Protein AF-A0A929V782-F1 (afdb_monomer_lite)

Sequence (245 aa):
MENIKQQSSSWATSVGTNLLSSVGSLASFLGSLFLVLVLSFLMLLEGPTWVKRLWGLYNDEEKMERHKKLVGRMYNVITGYVSGQLTVSGIDAILSGFVVFVLSLTFPVINSNLAMLTVMATFVLTLIPMFGATIAGALISLLLFFNNMTAGVIYAIYFVIYQQIENNFVSPSIQSKKVELSALTVLVAVTIGLYVGGLLGGLVAIPAAGVVKVLLDNYLEQAKSNRVENEKPLNKLVKKLKNED

Structure (mmCIF, N/CA/C/O backbone):
data_AF-A0A929V782-F1
#
_entry.id   AF-A0A929V782-F1
#
loop_
_atom_site.group_PDB
_atom_site.id
_atom_site.type_symbol
_atom_site.label_atom_id
_atom_site.label_alt_id
_atom_site.label_comp_id
_atom_site.label_asym_id
_atom_site.label_entity_id
_atom_site.label_seq_id
_atom_site.pdbx_PDB_ins_code
_atom_site.Cartn_x
_atom_site.Cartn_y
_atom_site.Cartn_z
_atom_site.occupancy
_atom_site.B_iso_or_equiv
_atom_site.auth_seq_id
_atom_site.auth_comp_id
_atom_site.auth_asym_id
_atom_site.auth_atom_id
_atom_site.pdbx_PDB_model_num
ATOM 1 N N . MET A 1 1 ? -1.744 16.361 -54.793 1.00 56.81 1 MET A N 1
ATOM 2 C CA . MET A 1 1 ? -1.865 17.349 -53.691 1.00 56.81 1 MET A CA 1
ATOM 3 C C . MET A 1 1 ? -3.008 17.029 -52.720 1.00 56.81 1 MET A C 1
ATOM 5 O O . MET A 1 1 ? -2.874 17.386 -51.557 1.00 56.81 1 MET A O 1
ATOM 9 N N . GLU A 1 2 ? -4.082 16.338 -53.132 1.00 59.59 2 GLU A N 1
ATOM 10 C CA . GLU A 1 2 ? -5.174 15.917 -52.225 1.00 59.59 2 GLU A CA 1
ATOM 11 C C . GLU A 1 2 ? -4.720 14.995 -51.088 1.00 59.59 2 GLU A C 1
ATOM 13 O O . GLU A 1 2 ? -5.028 15.287 -49.938 1.00 59.59 2 GLU A O 1
ATOM 18 N N . ASN A 1 3 ? -3.890 13.981 -51.366 1.00 59.47 3 ASN A N 1
ATOM 19 C CA . ASN A 1 3 ? -3.383 13.076 -50.323 1.00 59.47 3 ASN A CA 1
ATOM 20 C C . ASN A 1 3 ? -2.609 13.805 -49.211 1.00 59.47 3 ASN A C 1
ATOM 22 O O . ASN A 1 3 ? -2.764 13.468 -48.047 1.00 59.47 3 ASN A O 1
ATOM 26 N N . ILE A 1 4 ? -1.838 14.850 -49.538 1.00 66.75 4 ILE A N 1
ATOM 27 C CA . ILE A 1 4 ? -1.069 15.622 -48.545 1.00 66.75 4 ILE A CA 1
ATOM 28 C C . ILE A 1 4 ? -2.001 16.473 -47.674 1.00 66.75 4 ILE A C 1
ATOM 30 O O . ILE A 1 4 ? -1.810 16.532 -46.463 1.00 66.75 4 ILE A O 1
ATOM 34 N N . LYS A 1 5 ? -3.039 17.087 -48.261 1.00 68.94 5 LYS A N 1
ATOM 35 C CA . LYS A 1 5 ? -4.048 17.850 -47.505 1.00 68.94 5 LYS A CA 1
ATOM 36 C C . LYS A 1 5 ? -4.906 16.944 -46.619 1.00 68.94 5 LYS A C 1
ATOM 38 O O . LYS A 1 5 ? -5.239 17.316 -45.497 1.00 68.94 5 LYS A O 1
ATOM 43 N N . GLN A 1 6 ? -5.233 15.746 -47.096 1.00 69.31 6 GLN A N 1
ATOM 44 C CA . GLN A 1 6 ? -6.011 14.775 -46.335 1.00 69.31 6 GLN A CA 1
ATOM 45 C C . GLN A 1 6 ? -5.187 14.214 -45.165 1.00 69.31 6 GLN A C 1
ATOM 47 O O . GLN A 1 6 ? -5.663 14.229 -44.032 1.00 69.31 6 GLN A O 1
ATOM 52 N N . GLN A 1 7 ? -3.916 13.872 -45.399 1.00 66.81 7 GLN A N 1
ATOM 53 C CA . GLN A 1 7 ? -2.985 13.380 -44.378 1.00 66.81 7 GLN A CA 1
ATOM 54 C C . GLN A 1 7 ? -2.621 14.462 -43.342 1.00 66.81 7 GLN A C 1
ATOM 56 O O . GLN A 1 7 ? -2.533 14.172 -42.147 1.00 66.81 7 GLN A O 1
ATOM 61 N N . SER A 1 8 ? -2.495 15.729 -43.763 1.00 70.12 8 SER A N 1
ATOM 62 C CA . SER A 1 8 ? -2.296 16.857 -42.843 1.00 70.12 8 SER A CA 1
ATOM 63 C C . SER A 1 8 ? -3.539 17.139 -42.003 1.00 70.12 8 SER A C 1
ATOM 65 O O . SER A 1 8 ? -3.420 17.439 -40.819 1.00 70.12 8 SER A O 1
ATOM 67 N N . SER A 1 9 ? -4.735 17.016 -42.590 1.00 71.94 9 SER A N 1
ATOM 68 C CA . SER A 1 9 ? -5.991 17.206 -41.860 1.00 71.94 9 SER A CA 1
ATOM 69 C C . SER A 1 9 ? -6.220 16.097 -40.829 1.00 71.94 9 SER A C 1
ATOM 71 O O . SER A 1 9 ? -6.504 16.403 -39.677 1.00 71.94 9 SER A O 1
ATOM 73 N N . SER A 1 10 ? -5.956 14.828 -41.170 1.00 69.56 10 SER A N 1
ATOM 74 C CA . SER A 1 10 ? -6.022 13.713 -40.215 1.00 69.56 10 SER A CA 1
ATOM 75 C C . SER A 1 10 ? -4.986 13.823 -39.096 1.00 69.56 10 SER A C 1
ATOM 77 O O . SER A 1 10 ? -5.273 13.455 -37.957 1.00 69.56 10 SER A O 1
ATOM 79 N N . TRP A 1 11 ? -3.795 14.354 -39.391 1.00 76.06 11 TRP A N 1
ATOM 80 C CA . TRP A 1 11 ? -2.762 14.590 -38.382 1.00 76.06 11 TRP A CA 1
ATOM 81 C C . TRP A 1 11 ? -3.154 15.732 -37.440 1.00 76.06 11 TRP A C 1
ATOM 83 O O . TRP A 1 11 ? -3.088 15.565 -36.226 1.00 76.06 11 TRP A O 1
ATOM 93 N N . ALA A 1 12 ? -3.654 16.847 -37.978 1.00 78.62 12 ALA A N 1
ATOM 94 C CA . ALA A 1 12 ? -4.136 17.974 -37.183 1.00 78.62 12 ALA A CA 1
ATOM 95 C C . ALA A 1 12 ? -5.323 17.582 -36.289 1.00 78.62 12 ALA A C 1
ATOM 97 O O . ALA A 1 12 ? -5.347 17.942 -35.113 1.00 78.62 12 ALA A O 1
ATOM 98 N N . THR A 1 13 ? -6.270 16.792 -36.805 1.00 77.00 13 THR A N 1
ATOM 99 C CA . THR A 1 13 ? -7.382 16.265 -36.004 1.00 77.00 13 THR A CA 1
ATOM 100 C C . THR A 1 13 ? -6.889 15.298 -34.929 1.00 77.00 13 THR A C 1
ATOM 102 O O . THR A 1 13 ? -7.295 15.455 -33.786 1.00 77.00 13 THR A O 1
ATOM 105 N N . SER A 1 14 ? -5.972 14.371 -35.239 1.00 74.81 14 SER A N 1
ATOM 106 C CA . SER A 1 14 ? -5.437 13.412 -34.253 1.00 74.81 14 SER A CA 1
ATOM 107 C C . SER A 1 14 ? -4.619 14.093 -33.151 1.00 74.81 14 SER A C 1
ATOM 109 O O . SER A 1 14 ? -4.737 13.745 -31.979 1.00 74.81 14 SER A O 1
ATOM 111 N N . VAL A 1 15 ? -3.804 15.092 -33.503 1.00 74.94 15 VAL A N 1
ATOM 112 C CA . VAL A 1 15 ? -3.065 15.913 -32.534 1.00 74.94 15 VAL A CA 1
ATOM 113 C C . VAL A 1 15 ? -4.038 16.745 -31.701 1.00 74.94 15 VAL A C 1
ATOM 115 O O . VAL A 1 15 ? -3.905 16.781 -30.482 1.00 74.94 15 VAL A O 1
ATOM 118 N N . GLY A 1 16 ? -5.055 17.347 -32.322 1.00 76.12 16 GLY A N 1
ATOM 119 C CA . GLY A 1 16 ? -6.100 18.098 -31.626 1.00 76.12 16 GLY A CA 1
ATOM 120 C C . GLY A 1 16 ? -6.879 17.244 -30.625 1.00 76.12 16 GLY A C 1
ATOM 121 O O . GLY A 1 16 ? -7.037 17.649 -29.476 1.00 76.12 16 GLY A O 1
ATOM 122 N N . THR A 1 17 ? -7.307 16.040 -31.014 1.00 75.31 17 THR A N 1
ATOM 123 C CA . THR A 1 17 ? -8.026 15.120 -30.121 1.00 75.31 17 THR A CA 1
ATOM 124 C C . THR A 1 17 ? -7.132 14.570 -29.019 1.00 75.31 17 THR A C 1
ATOM 126 O O . THR A 1 17 ? -7.564 14.552 -27.871 1.00 75.31 17 THR A O 1
ATOM 129 N N . ASN A 1 18 ? -5.885 14.190 -29.326 1.00 76.44 18 ASN A N 1
ATOM 130 C CA . ASN A 1 18 ? -4.938 13.676 -28.330 1.00 76.44 18 ASN A CA 1
ATOM 131 C C . ASN A 1 18 ? -4.505 14.758 -27.330 1.00 76.44 18 ASN A C 1
ATOM 133 O O . ASN A 1 18 ? -4.313 14.469 -26.149 1.00 76.44 18 ASN A O 1
ATOM 137 N N . LEU A 1 19 ? -4.365 16.012 -27.772 1.00 78.69 19 LEU A N 1
ATOM 138 C CA . LEU A 1 19 ? -4.089 17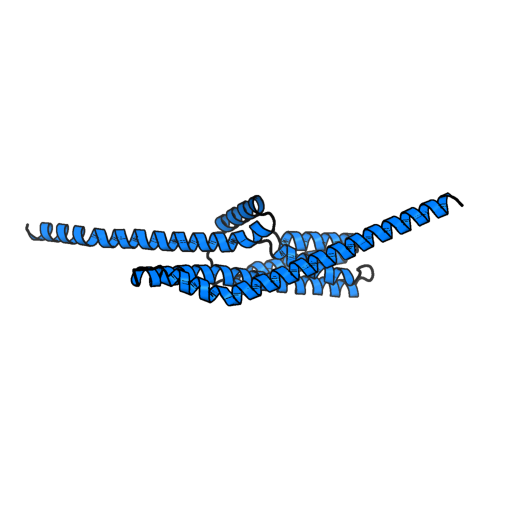.141 -26.884 1.00 78.69 19 LEU A CA 1
ATOM 139 C C . LEU A 1 19 ? -5.302 17.477 -26.019 1.00 78.69 19 LEU A C 1
ATOM 141 O O . LEU A 1 19 ? -5.137 17.619 -24.811 1.00 78.69 19 LEU A O 1
ATOM 145 N N . LEU A 1 20 ? -6.517 17.543 -26.580 1.00 80.75 20 LEU A N 1
ATOM 146 C CA . LEU A 1 20 ? -7.724 17.767 -25.775 1.00 80.75 20 LEU A CA 1
ATOM 147 C C . LEU A 1 20 ? -7.940 16.652 -24.750 1.00 80.75 20 LEU A C 1
ATOM 149 O O . LEU A 1 20 ? -8.266 16.944 -23.603 1.00 80.75 20 LEU A O 1
ATOM 153 N N . SER A 1 21 ? -7.736 15.388 -25.129 1.00 79.00 21 SER A N 1
ATOM 154 C CA . SER A 1 21 ? -7.875 14.264 -24.202 1.00 79.00 21 SER A CA 1
ATOM 155 C C . SER A 1 21 ? -6.797 14.276 -23.120 1.00 79.00 21 SER A C 1
ATOM 157 O O . SER A 1 21 ? -7.093 13.951 -21.975 1.00 79.00 21 SER A O 1
ATOM 159 N N . SER A 1 22 ? -5.568 14.689 -23.451 1.00 77.06 22 SER A N 1
ATOM 160 C CA . SER A 1 22 ? -4.469 14.824 -22.482 1.00 77.06 22 SER A CA 1
ATOM 161 C C . SER A 1 22 ? -4.679 15.998 -21.524 1.00 77.06 22 SER A C 1
ATOM 163 O O . SER A 1 22 ? -4.434 15.882 -20.328 1.00 77.06 22 SER A O 1
ATOM 165 N N . VAL A 1 23 ? -5.171 17.136 -22.017 1.00 82.12 23 VAL A N 1
ATOM 166 C CA . VAL A 1 23 ? -5.521 18.286 -21.169 1.00 82.12 23 VAL A CA 1
ATOM 167 C C . VAL A 1 23 ? -6.734 17.956 -20.300 1.00 82.12 23 VAL A C 1
ATOM 169 O O . VAL A 1 23 ? -6.736 18.267 -19.111 1.00 82.12 23 VAL A O 1
ATOM 172 N N . GLY A 1 24 ? -7.738 17.279 -20.861 1.00 85.00 24 GLY A N 1
ATOM 173 C CA . GLY A 1 24 ? -8.905 16.800 -20.127 1.00 85.00 24 GLY A CA 1
ATOM 174 C C . GLY A 1 24 ? -8.527 15.828 -19.010 1.00 85.00 24 GLY A C 1
ATOM 175 O O . GLY A 1 24 ? -8.980 16.002 -17.883 1.00 85.00 24 GLY A O 1
ATOM 176 N N . SER A 1 25 ? -7.643 14.862 -19.276 1.00 83.94 25 SER A N 1
ATOM 177 C CA . SER A 1 25 ? -7.185 13.911 -18.257 1.00 83.94 25 SER A CA 1
ATOM 178 C C . SER A 1 25 ? -6.356 14.581 -17.160 1.00 83.94 25 SER A C 1
ATOM 180 O O . SER A 1 25 ? -6.560 14.278 -15.985 1.00 83.94 25 SER A O 1
ATOM 182 N N . LEU A 1 26 ? -5.491 15.541 -17.507 1.00 83.25 26 LEU A N 1
ATOM 183 C CA . LEU A 1 26 ? -4.759 16.353 -16.531 1.00 83.25 26 LEU A CA 1
ATOM 184 C C . LEU A 1 26 ? -5.708 17.188 -15.666 1.00 83.25 26 LEU A C 1
ATOM 186 O O . LEU A 1 26 ? -5.565 17.203 -14.445 1.00 83.25 26 LEU A O 1
ATOM 190 N N . ALA A 1 27 ? -6.705 17.840 -16.266 1.00 88.75 27 ALA A N 1
ATOM 191 C CA . ALA A 1 27 ? -7.706 18.608 -15.530 1.00 88.75 27 ALA A CA 1
ATOM 192 C C . ALA A 1 27 ? -8.535 17.712 -14.596 1.00 88.75 27 ALA A C 1
ATOM 194 O O . ALA A 1 27 ? -8.741 18.063 -13.435 1.00 88.75 27 ALA A O 1
ATOM 195 N N . SER A 1 28 ? -8.958 16.530 -15.056 1.00 89.25 28 SER A N 1
ATOM 196 C CA . SER A 1 28 ? -9.657 15.547 -14.220 1.00 89.25 28 SER A CA 1
ATOM 197 C C . SER A 1 28 ? -8.783 15.022 -13.084 1.00 89.25 28 SER A C 1
ATOM 199 O O . SER A 1 28 ? -9.271 14.886 -11.962 1.00 89.25 28 SER A O 1
ATOM 201 N N . PHE A 1 29 ? -7.500 14.757 -13.338 1.00 86.56 29 PHE A N 1
ATOM 202 C CA . PHE A 1 29 ? -6.547 14.343 -12.310 1.00 86.56 29 PHE A CA 1
ATOM 203 C C . PHE A 1 29 ? -6.366 15.432 -11.252 1.00 86.56 29 PHE A C 1
ATOM 205 O O . PHE A 1 29 ? -6.505 15.151 -10.065 1.00 86.56 29 PHE A O 1
ATOM 212 N N . LEU A 1 30 ? -6.131 16.681 -11.666 1.00 91.94 30 LEU A N 1
ATOM 213 C CA . LEU A 1 30 ? -5.988 17.816 -10.753 1.00 91.94 30 LEU A CA 1
ATOM 214 C C . LEU A 1 30 ? -7.274 18.086 -9.968 1.00 91.94 30 LEU A C 1
ATOM 216 O O . LEU A 1 30 ? -7.210 18.325 -8.767 1.00 91.94 30 LEU A O 1
ATOM 220 N N . GLY A 1 31 ? -8.438 17.995 -10.615 1.00 94.12 31 GLY A N 1
ATOM 221 C CA . GLY A 1 31 ? -9.735 18.125 -9.951 1.00 94.12 31 GLY A CA 1
ATOM 222 C C . GLY A 1 31 ? -9.971 17.018 -8.923 1.00 94.12 31 GLY A C 1
ATOM 223 O O . GLY A 1 31 ? -10.393 17.298 -7.803 1.00 94.12 31 GLY A O 1
ATOM 224 N N . SER A 1 32 ? -9.630 15.774 -9.265 1.00 92.31 32 SER A N 1
ATOM 225 C CA . SER A 1 32 ? -9.730 14.631 -8.349 1.00 92.31 32 SER A CA 1
ATOM 226 C C . SER A 1 32 ? -8.754 14.763 -7.183 1.00 92.31 32 SER A C 1
ATOM 228 O O . SER A 1 32 ? -9.136 14.541 -6.039 1.00 92.31 32 SER A O 1
ATOM 230 N N . LEU A 1 33 ? -7.512 15.175 -7.448 1.00 92.75 33 LEU A N 1
ATOM 231 C CA . LEU A 1 33 ? -6.497 15.414 -6.425 1.00 92.75 33 LEU A CA 1
ATOM 232 C C . LEU A 1 33 ? -6.931 16.533 -5.476 1.00 92.75 33 LEU A C 1
ATOM 234 O O . LEU A 1 33 ? -6.857 16.367 -4.262 1.00 92.75 33 LEU A O 1
ATOM 238 N N . PHE A 1 34 ? -7.431 17.643 -6.020 1.00 95.31 34 PHE A N 1
ATOM 239 C CA . PHE A 1 34 ? -7.978 18.739 -5.229 1.00 95.31 34 PHE A CA 1
ATOM 240 C C . PHE A 1 34 ? -9.135 18.261 -4.351 1.00 95.31 34 PHE A C 1
ATOM 242 O O . PHE A 1 34 ? -9.133 18.514 -3.150 1.00 95.31 34 PHE A O 1
ATOM 249 N N . LEU A 1 3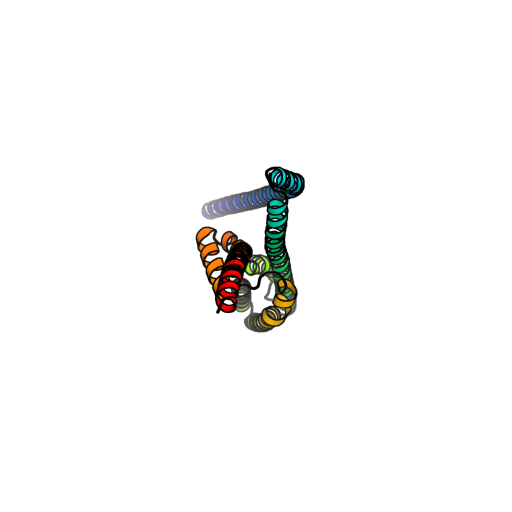5 ? -10.081 17.507 -4.913 1.00 96.00 35 LEU A N 1
ATOM 250 C CA . LEU A 1 35 ? -11.206 16.952 -4.165 1.00 96.00 35 LEU A CA 1
ATOM 251 C C . LEU A 1 35 ? -10.739 16.008 -3.051 1.00 96.00 35 LEU A C 1
ATOM 253 O O . LEU A 1 35 ? -11.198 16.139 -1.921 1.00 96.00 35 LEU A O 1
ATOM 257 N N . VAL A 1 36 ? -9.797 15.103 -3.329 1.00 94.50 36 VAL A N 1
ATOM 258 C CA . VAL A 1 36 ? -9.215 14.204 -2.317 1.00 94.50 36 VAL A CA 1
ATOM 259 C C . VAL A 1 36 ? -8.537 15.001 -1.206 1.00 94.50 36 VAL A C 1
ATOM 261 O O . VAL A 1 36 ? -8.726 14.675 -0.035 1.00 94.50 36 VAL A O 1
ATOM 264 N N . LEU A 1 37 ? -7.794 16.060 -1.537 1.00 95.69 37 LEU A N 1
ATOM 265 C CA . LEU A 1 37 ? -7.155 16.932 -0.549 1.00 95.69 37 LEU A CA 1
ATOM 266 C C . LEU A 1 37 ? -8.181 17.678 0.306 1.00 95.69 37 LEU A C 1
ATOM 268 O O . LEU A 1 37 ? -8.054 17.672 1.529 1.00 95.69 37 LEU A O 1
ATOM 272 N N . VAL A 1 38 ? -9.213 18.268 -0.305 1.00 97.00 38 VAL A N 1
ATOM 273 C CA . VAL A 1 38 ? -10.287 18.956 0.427 1.00 97.00 38 VAL A CA 1
ATOM 274 C C . VAL A 1 38 ? -11.022 17.979 1.338 1.00 97.00 38 VAL A C 1
ATOM 276 O O . VAL A 1 38 ? -11.182 18.264 2.522 1.00 97.00 38 VAL A O 1
ATOM 279 N N . LEU A 1 39 ? -11.419 16.807 0.835 1.00 96.50 39 LEU A N 1
ATOM 280 C CA . LEU A 1 39 ? -12.090 15.794 1.650 1.00 96.50 39 LEU A CA 1
ATOM 281 C C . LEU A 1 39 ? -11.198 15.300 2.789 1.00 96.50 39 LEU A C 1
ATOM 283 O O . LEU A 1 39 ? -11.667 15.198 3.917 1.00 96.50 39 LEU A O 1
ATOM 287 N N . SER A 1 40 ? -9.916 15.046 2.527 1.00 94.62 40 SER A N 1
ATOM 288 C CA . SER A 1 40 ? -8.965 14.622 3.562 1.00 94.62 40 SER A CA 1
ATOM 289 C C . SER A 1 40 ? -8.793 15.696 4.635 1.00 94.62 40 SER A C 1
ATOM 291 O O . SER A 1 40 ? -8.790 15.389 5.826 1.00 94.62 40 SER A O 1
ATOM 293 N N . PHE A 1 41 ? -8.704 16.965 4.229 1.00 96.25 41 PHE A N 1
ATOM 294 C CA . PHE A 1 41 ? -8.627 18.099 5.144 1.00 96.25 41 PHE A CA 1
ATOM 295 C C . PHE A 1 41 ? -9.895 18.232 5.997 1.00 96.25 41 PHE A C 1
ATOM 297 O O . PHE A 1 41 ? -9.797 18.344 7.218 1.00 96.25 41 PHE A O 1
ATOM 304 N N . LEU A 1 42 ? -11.082 18.153 5.387 1.00 96.12 42 LEU A N 1
ATOM 305 C CA . LEU A 1 42 ? -12.357 18.194 6.108 1.00 96.12 42 LEU A CA 1
ATOM 306 C C . LEU A 1 42 ? -12.513 17.002 7.057 1.00 96.12 42 LEU A C 1
ATOM 308 O O . LEU A 1 42 ? -12.930 17.184 8.196 1.00 96.12 42 LEU A O 1
ATOM 312 N N . MET A 1 43 ? -12.117 15.796 6.643 1.00 94.75 43 MET A N 1
ATOM 313 C CA . MET A 1 43 ? -12.120 14.613 7.509 1.00 94.75 43 MET A CA 1
ATOM 314 C C . MET A 1 43 ? -11.175 14.772 8.704 1.00 94.75 43 MET A C 1
ATOM 316 O O . MET A 1 43 ? -11.525 14.362 9.809 1.00 94.75 43 MET A O 1
ATOM 320 N N . LEU A 1 44 ? -10.002 15.385 8.518 1.00 94.25 44 LEU A N 1
ATOM 321 C CA . LEU A 1 44 ? -9.074 15.680 9.614 1.00 94.25 44 LEU A CA 1
ATOM 322 C C . LEU A 1 44 ? -9.619 16.751 10.567 1.00 94.25 44 LEU A C 1
ATOM 324 O O . LEU A 1 44 ? -9.452 16.628 11.780 1.00 94.25 44 LEU A O 1
ATOM 328 N N . LEU A 1 45 ? -10.283 17.779 10.033 1.00 96.00 45 LEU A N 1
ATOM 329 C CA . LEU A 1 45 ? -10.853 18.874 10.816 1.00 96.00 45 LEU A CA 1
ATOM 330 C C . LEU A 1 45 ? -12.102 18.435 11.597 1.00 96.00 45 LEU A C 1
ATOM 332 O O . LEU A 1 45 ? -12.222 18.692 12.796 1.00 96.00 45 LEU A O 1
ATOM 336 N N . GLU A 1 46 ? -13.039 17.761 10.932 1.00 95.50 46 GLU A N 1
ATOM 337 C CA . GLU A 1 46 ? -14.329 17.373 11.508 1.00 95.50 46 GLU A CA 1
ATOM 338 C C . GLU A 1 46 ? -14.290 16.019 12.224 1.00 95.50 46 GLU A C 1
ATOM 340 O O . GLU A 1 46 ? -15.079 15.789 13.146 1.00 95.50 46 GLU A O 1
ATOM 345 N N . GLY A 1 47 ? -13.373 15.124 11.849 1.00 91.88 47 GLY A N 1
ATOM 346 C CA . GLY A 1 47 ? -13.276 13.759 12.374 1.00 91.88 47 GLY A CA 1
ATOM 347 C C . GLY A 1 47 ? -13.276 13.677 13.904 1.00 91.88 47 GLY A C 1
ATOM 348 O O . GLY A 1 47 ? -14.117 12.968 14.464 1.00 91.88 47 GLY A O 1
ATOM 349 N N . PRO A 1 48 ? -12.424 14.434 14.625 1.00 92.06 48 PRO A N 1
ATOM 350 C CA . PRO A 1 48 ? -12.417 14.430 16.088 1.00 92.06 48 PRO A CA 1
ATOM 351 C C . PRO A 1 48 ? -13.756 14.856 16.704 1.00 92.06 48 PRO A C 1
ATOM 353 O O . PRO A 1 48 ? -14.160 14.330 17.743 1.00 92.06 48 PRO A O 1
ATOM 356 N N . THR A 1 49 ? -14.463 15.792 16.067 1.00 92.94 49 THR A N 1
ATOM 357 C CA . THR A 1 49 ? -15.775 16.276 16.520 1.00 92.94 49 THR A CA 1
ATOM 358 C C . THR A 1 49 ? -16.840 15.196 16.366 1.00 92.94 49 THR A C 1
ATOM 360 O O . THR A 1 49 ? -17.603 14.950 17.301 1.00 92.94 49 THR A O 1
ATOM 363 N N . TRP A 1 50 ? -16.861 14.502 15.226 1.00 92.31 50 TRP A N 1
ATOM 364 C CA . TRP A 1 50 ? -17.758 13.368 14.991 1.00 92.31 50 TRP A CA 1
ATOM 365 C C . TRP A 1 50 ? -17.506 12.225 15.972 1.00 92.31 50 TRP A C 1
ATOM 367 O O . TRP A 1 50 ? -18.448 11.721 16.578 1.00 92.31 50 TRP A O 1
ATOM 377 N N . VAL A 1 51 ? -16.241 11.874 16.208 1.00 91.50 51 VAL A N 1
ATOM 378 C CA . VAL A 1 51 ? -15.870 10.828 17.171 1.00 91.50 51 VAL A CA 1
ATOM 379 C C . VAL A 1 51 ? -16.335 11.190 18.585 1.00 91.50 51 VAL A C 1
ATOM 381 O O . VAL A 1 51 ? -16.937 10.357 19.258 1.00 91.50 51 VAL A O 1
ATOM 384 N N . LYS A 1 52 ? -16.140 12.439 19.034 1.00 90.81 52 LYS A N 1
ATOM 385 C CA . LYS A 1 52 ? -16.652 12.905 20.339 1.00 90.81 52 LYS A CA 1
ATOM 386 C C . LYS A 1 52 ? -18.175 12.804 20.438 1.00 90.81 52 LYS A C 1
ATOM 388 O O . LYS A 1 52 ? -18.676 12.338 21.457 1.00 90.81 52 LYS A O 1
ATOM 393 N N . ARG A 1 53 ? -18.906 13.202 19.389 1.00 92.19 53 ARG A N 1
ATOM 394 C CA . ARG A 1 53 ? -20.375 13.087 19.343 1.00 92.19 53 ARG A CA 1
ATOM 395 C C . ARG A 1 53 ? -20.839 11.636 19.427 1.00 92.19 53 ARG A C 1
ATOM 397 O O . ARG A 1 53 ? -21.760 11.357 20.182 1.00 92.19 53 ARG A O 1
ATOM 404 N N . LEU A 1 54 ? -20.184 10.721 18.709 1.00 91.62 54 LEU A N 1
ATOM 405 C CA . LEU A 1 54 ? -20.498 9.289 18.760 1.00 91.62 54 LEU A CA 1
ATOM 406 C C . LEU A 1 54 ? -20.301 8.711 20.165 1.00 91.62 54 LEU A C 1
ATOM 408 O O . LEU A 1 54 ? -21.139 7.943 20.631 1.00 91.62 54 LEU A O 1
ATOM 412 N N . TRP A 1 55 ? -19.236 9.107 20.867 1.00 92.12 55 TRP A N 1
ATOM 413 C CA . TRP A 1 55 ? -19.031 8.683 22.255 1.00 92.12 55 TRP A CA 1
ATOM 414 C C . TRP A 1 55 ? -20.057 9.281 23.220 1.00 92.12 55 TRP A C 1
ATOM 416 O O . TRP A 1 55 ? -20.444 8.606 24.166 1.00 92.12 55 TRP A O 1
ATOM 426 N N . GLY A 1 56 ? -20.562 10.487 22.948 1.00 89.44 56 GLY A N 1
ATOM 427 C CA . GLY A 1 56 ? -21.633 11.115 23.729 1.00 89.44 56 GLY A CA 1
ATOM 428 C C . GLY A 1 56 ? -22.994 10.409 23.654 1.00 89.44 56 GLY A C 1
ATOM 429 O O . GLY A 1 56 ? -23.888 10.764 24.413 1.00 89.44 56 GLY A O 1
ATOM 430 N N . LEU A 1 57 ? -23.165 9.416 22.771 1.00 91.25 57 LEU A N 1
ATOM 431 C CA . LEU A 1 57 ? -24.378 8.589 22.692 1.00 91.25 57 LEU A CA 1
ATOM 432 C C . LEU A 1 57 ? -24.397 7.442 23.717 1.00 91.25 57 LEU A C 1
ATOM 434 O O . LEU A 1 57 ? -25.411 6.759 23.856 1.00 91.25 57 LEU A O 1
ATOM 438 N N . TYR A 1 58 ? -23.279 7.183 24.401 1.00 91.00 58 TYR A N 1
ATOM 439 C CA . TYR A 1 58 ? -23.207 6.137 25.415 1.00 91.00 58 TYR A CA 1
ATOM 440 C C . TYR A 1 58 ? -23.788 6.621 26.743 1.00 91.00 58 TYR A C 1
ATOM 442 O O . TYR A 1 58 ? -23.327 7.605 27.308 1.00 91.00 58 TYR A O 1
ATOM 450 N N . ASN A 1 59 ? -24.736 5.854 27.283 1.00 88.94 59 ASN A N 1
ATOM 451 C CA . ASN A 1 59 ? -25.263 6.061 28.638 1.00 88.94 59 ASN A CA 1
ATOM 452 C C . ASN A 1 59 ? -24.434 5.338 29.718 1.00 88.94 59 ASN A C 1
ATOM 454 O O . ASN A 1 59 ? -24.608 5.593 30.903 1.00 88.94 59 ASN A O 1
ATOM 458 N N . ASP A 1 60 ? -23.578 4.399 29.311 1.00 92.06 60 ASP A N 1
ATOM 459 C CA . ASP A 1 60 ? -22.830 3.490 30.181 1.00 92.06 60 ASP A CA 1
ATOM 460 C C . ASP A 1 60 ? -21.325 3.701 29.958 1.00 92.06 60 ASP A C 1
ATOM 462 O O . ASP A 1 60 ? -20.795 3.411 28.876 1.00 92.06 60 ASP A O 1
ATOM 466 N N . GLU A 1 61 ? -20.655 4.251 30.973 1.00 89.56 61 GLU A N 1
ATOM 467 C CA . GLU A 1 61 ? -19.259 4.689 30.900 1.00 89.56 61 GLU A CA 1
ATOM 468 C C . GLU A 1 61 ? -18.282 3.511 30.757 1.00 89.56 61 GLU A C 1
ATOM 470 O O . GLU A 1 61 ? -17.330 3.584 29.973 1.00 89.56 61 GLU A O 1
ATOM 475 N N . GLU A 1 62 ? -18.560 2.374 31.403 1.00 89.12 62 GLU A N 1
ATOM 476 C CA . GLU A 1 62 ? -17.729 1.171 31.283 1.00 89.12 62 GLU A CA 1
ATOM 477 C C . GLU A 1 62 ? -17.783 0.597 29.863 1.00 89.12 62 GLU A C 1
ATOM 479 O O . GLU A 1 62 ? -16.750 0.251 29.271 1.00 89.12 62 GLU A O 1
ATOM 484 N N . LYS A 1 63 ? -18.983 0.540 29.266 1.00 87.88 63 LYS A N 1
ATOM 485 C CA . LYS A 1 63 ? -19.138 0.117 27.864 1.00 87.88 63 LYS A CA 1
ATOM 486 C C . LYS A 1 63 ? -18.465 1.090 26.908 1.00 87.88 63 LYS A C 1
ATOM 488 O O . LYS A 1 63 ? -17.862 0.639 25.932 1.00 87.88 63 LYS A O 1
ATOM 493 N N . MET A 1 64 ? -18.553 2.394 27.157 1.00 92.75 64 MET A N 1
ATOM 494 C CA . MET A 1 64 ? -17.899 3.402 26.321 1.00 92.75 64 MET A CA 1
ATOM 495 C C . MET A 1 64 ? -16.380 3.195 26.303 1.00 92.75 64 MET A C 1
ATOM 497 O O . MET A 1 64 ? -15.792 3.071 25.228 1.00 92.75 64 MET A O 1
ATOM 501 N N . GLU A 1 65 ? -15.739 3.108 27.471 1.00 91.06 65 GLU A N 1
ATOM 502 C CA . GLU A 1 65 ? -14.284 2.932 27.577 1.00 91.06 65 GLU A CA 1
ATOM 503 C C . GLU A 1 65 ? -13.809 1.627 26.932 1.00 91.06 65 GLU A C 1
ATOM 505 O O . GLU A 1 65 ? -12.778 1.577 26.249 1.00 91.06 65 GLU A O 1
ATOM 510 N N . ARG A 1 66 ? -14.603 0.562 27.054 1.00 89.19 66 ARG A N 1
ATOM 511 C CA . ARG A 1 66 ? -14.336 -0.701 26.367 1.00 89.19 66 ARG A CA 1
ATOM 512 C C . ARG A 1 66 ? -14.350 -0.553 24.844 1.00 89.19 66 ARG A C 1
ATOM 514 O O . ARG A 1 66 ? -13.430 -1.031 24.174 1.00 89.19 66 ARG A O 1
ATOM 521 N N . HIS A 1 67 ? -15.370 0.096 24.285 1.00 92.81 67 HIS A N 1
ATOM 522 C CA . HIS A 1 67 ? -15.457 0.311 22.841 1.00 92.81 67 HIS A CA 1
ATOM 523 C C . HIS A 1 67 ? -14.390 1.286 22.341 1.00 92.81 67 HIS A C 1
ATOM 525 O O . HIS A 1 67 ? -13.831 1.048 21.273 1.00 92.81 67 HIS A O 1
ATOM 531 N N . LYS A 1 68 ? -14.018 2.312 23.117 1.00 93.38 68 LYS A N 1
ATOM 532 C CA . LYS A 1 68 ? -12.875 3.184 22.793 1.00 93.38 68 LYS A CA 1
ATOM 533 C C . LYS A 1 68 ? -11.585 2.386 22.641 1.00 93.38 68 LYS A C 1
ATOM 535 O O . LYS A 1 68 ? -10.882 2.558 21.648 1.00 93.38 68 LYS A O 1
ATOM 540 N N . LYS A 1 69 ? -11.292 1.466 23.568 1.00 91.69 69 LYS A N 1
ATOM 541 C CA . LYS A 1 69 ? -10.124 0.569 23.462 1.00 91.69 69 LYS A CA 1
ATOM 542 C C . LYS A 1 69 ? -10.191 -0.309 22.211 1.00 91.69 69 LYS A C 1
ATOM 544 O O . LYS A 1 69 ? -9.180 -0.503 21.541 1.00 91.69 69 LYS A O 1
ATOM 549 N N . LEU A 1 70 ? -11.371 -0.833 21.876 1.00 92.75 70 LEU A N 1
ATOM 550 C CA . LEU A 1 70 ? -11.577 -1.642 20.673 1.00 92.75 70 LEU A CA 1
ATOM 551 C C . LEU A 1 70 ? -11.347 -0.838 19.384 1.00 92.75 70 LEU A C 1
ATOM 553 O O . LEU A 1 70 ? -10.566 -1.264 18.536 1.00 92.75 70 LEU A O 1
ATOM 557 N N . VAL A 1 71 ? -11.957 0.343 19.273 1.00 93.44 71 VAL A N 1
ATOM 558 C CA . VAL A 1 71 ? -11.774 1.259 18.137 1.00 93.44 71 VAL A CA 1
ATOM 559 C C . VAL A 1 71 ? -10.320 1.715 18.036 1.00 93.44 71 VAL A C 1
ATOM 561 O O . VAL A 1 71 ? -9.775 1.758 16.939 1.00 93.44 71 VAL A O 1
ATOM 564 N N . GLY A 1 72 ? -9.645 1.970 19.160 1.00 92.81 72 GLY A N 1
ATOM 565 C CA . GLY A 1 72 ? -8.213 2.275 19.185 1.00 92.81 72 GLY A CA 1
ATOM 566 C C . GLY A 1 72 ? -7.353 1.142 18.613 1.00 92.81 72 GLY A C 1
ATOM 567 O O . GLY A 1 72 ? -6.447 1.398 17.820 1.00 92.81 72 GLY A O 1
ATOM 568 N N . ARG A 1 73 ? -7.665 -0.123 18.939 1.00 91.81 73 ARG A N 1
ATOM 569 C CA . ARG A 1 73 ? -6.996 -1.293 18.336 1.00 91.81 73 ARG A CA 1
ATOM 570 C C . ARG A 1 73 ? -7.213 -1.345 16.820 1.00 91.81 73 ARG A C 1
ATOM 572 O O . ARG A 1 73 ? -6.244 -1.489 16.082 1.00 91.81 73 ARG A O 1
ATOM 579 N N . MET A 1 74 ? -8.447 -1.157 16.353 1.00 92.56 74 MET A N 1
ATOM 580 C CA . MET A 1 74 ? -8.776 -1.115 14.918 1.00 92.56 74 MET A CA 1
ATOM 581 C C . MET A 1 74 ? -8.070 0.031 14.186 1.00 92.56 74 MET A C 1
ATOM 583 O O . MET A 1 74 ? -7.514 -0.160 13.109 1.00 92.56 74 MET A O 1
ATOM 587 N N . TYR A 1 75 ? -8.053 1.222 14.782 1.00 91.94 75 TYR A N 1
ATOM 588 C CA . TYR A 1 75 ? -7.375 2.389 14.229 1.00 91.94 75 TYR A CA 1
ATOM 589 C C . TYR A 1 75 ? -5.872 2.137 14.075 1.00 91.94 75 TYR A C 1
ATOM 591 O O . TYR A 1 75 ? -5.290 2.445 13.035 1.00 91.94 75 TYR A O 1
ATOM 599 N N . ASN A 1 76 ? -5.244 1.516 15.076 1.00 90.19 76 ASN A N 1
ATOM 600 C CA . ASN A 1 76 ? -3.830 1.153 15.019 1.00 90.19 76 ASN A CA 1
ATOM 601 C C . ASN A 1 76 ? -3.536 0.129 13.916 1.00 90.19 76 ASN A C 1
ATOM 603 O O . ASN A 1 76 ? -2.508 0.255 13.253 1.00 90.19 76 ASN A O 1
ATOM 607 N N . VAL A 1 77 ? -4.431 -0.839 13.694 1.00 90.31 77 VAL A N 1
ATOM 608 C CA . VAL A 1 77 ? -4.352 -1.798 12.579 1.00 90.31 77 VAL A CA 1
ATOM 609 C C . VAL A 1 77 ? -4.358 -1.069 11.235 1.00 90.31 77 VAL A C 1
ATOM 611 O O . VAL A 1 77 ? -3.430 -1.243 10.446 1.00 90.31 77 VAL A O 1
ATOM 614 N N . ILE A 1 78 ? -5.362 -0.219 10.996 1.00 91.12 78 ILE A N 1
ATOM 615 C CA . ILE A 1 78 ? -5.524 0.495 9.721 1.00 91.12 78 ILE A CA 1
ATOM 616 C C . ILE A 1 78 ? -4.333 1.421 9.477 1.00 91.12 78 ILE A C 1
ATOM 618 O O . ILE A 1 78 ? -3.677 1.322 8.444 1.00 91.12 78 ILE A O 1
ATOM 622 N N . THR A 1 79 ? -4.027 2.301 10.433 1.00 89.88 79 THR A N 1
ATOM 623 C CA . THR A 1 79 ? -2.940 3.280 10.283 1.00 89.88 79 THR A CA 1
ATOM 624 C C . THR A 1 79 ? -1.592 2.606 10.118 1.00 89.88 79 THR A C 1
ATOM 626 O O . THR A 1 79 ? -0.826 3.001 9.250 1.00 89.88 79 THR A O 1
ATOM 629 N N . GLY A 1 80 ? -1.322 1.564 10.907 1.00 87.88 80 GLY A N 1
ATOM 630 C CA . GLY A 1 80 ? -0.092 0.792 10.825 1.00 87.88 80 GLY A CA 1
ATOM 631 C C . GLY A 1 80 ? 0.118 0.126 9.480 1.00 87.88 80 GLY A C 1
ATOM 632 O O . GLY A 1 80 ? 1.206 0.224 8.919 1.00 87.88 80 GLY A O 1
ATOM 633 N N . TYR A 1 81 ? -0.923 -0.528 8.970 1.00 88.38 81 TYR A N 1
ATOM 634 C CA . TYR A 1 81 ? -0.866 -1.177 7.672 1.00 88.38 81 TYR A CA 1
ATOM 635 C C . TYR A 1 81 ? -0.706 -0.154 6.544 1.00 88.38 81 TYR A C 1
ATOM 637 O O . TYR A 1 81 ? 0.206 -0.286 5.739 1.00 88.38 81 TYR A O 1
ATOM 645 N N . VAL A 1 82 ? -1.529 0.900 6.512 1.00 89.38 82 VAL A N 1
ATOM 646 C CA . VAL A 1 82 ? -1.480 1.909 5.440 1.00 89.38 82 VAL A CA 1
ATOM 647 C C . VAL A 1 82 ? -0.133 2.631 5.424 1.00 89.38 82 VAL A C 1
ATOM 649 O O . VAL A 1 82 ? 0.487 2.728 4.368 1.00 89.38 82 VAL A O 1
ATOM 652 N N . SER A 1 83 ? 0.366 3.091 6.578 1.00 89.88 83 SER A N 1
ATOM 653 C CA . SER A 1 83 ? 1.686 3.733 6.644 1.00 89.88 83 SER A CA 1
ATOM 654 C C . SER A 1 83 ? 2.807 2.766 6.273 1.00 89.88 83 SER A C 1
ATOM 656 O O . SER A 1 83 ? 3.759 3.154 5.599 1.00 89.88 83 SER A O 1
ATOM 658 N N . GLY A 1 84 ? 2.696 1.507 6.707 1.00 89.94 84 GLY A N 1
ATOM 659 C CA . GLY A 1 84 ? 3.680 0.475 6.411 1.00 89.94 84 GLY A CA 1
ATOM 660 C C . GLY A 1 84 ? 3.741 0.169 4.920 1.00 89.94 84 GLY A C 1
ATOM 661 O O . GLY A 1 84 ? 4.816 0.239 4.336 1.00 89.94 84 GLY A O 1
ATOM 662 N N . GLN A 1 85 ? 2.588 -0.065 4.293 1.00 90.44 85 GLN A N 1
ATOM 663 C CA . GLN A 1 85 ? 2.490 -0.358 2.868 1.00 90.44 85 GLN A CA 1
ATOM 664 C C . GLN A 1 85 ? 2.989 0.808 2.016 1.00 90.44 85 GLN A C 1
ATOM 666 O O . GLN A 1 85 ? 3.777 0.592 1.106 1.00 90.44 85 GLN A O 1
ATOM 671 N N . LEU A 1 86 ? 2.611 2.049 2.344 1.00 92.06 86 LEU A N 1
ATOM 672 C CA . LEU A 1 86 ? 3.127 3.230 1.644 1.00 92.06 86 LEU A CA 1
ATOM 673 C C . LEU A 1 86 ? 4.652 3.347 1.755 1.00 92.06 86 LEU A C 1
ATOM 675 O O . LEU A 1 86 ? 5.309 3.728 0.788 1.00 92.06 86 LEU A O 1
ATOM 679 N N . THR A 1 87 ? 5.218 3.005 2.915 1.00 92.94 87 THR A N 1
ATOM 680 C CA . THR A 1 87 ? 6.671 3.035 3.129 1.00 92.94 87 THR A CA 1
ATOM 681 C C . THR A 1 87 ? 7.365 1.941 2.320 1.00 92.94 87 THR A C 1
ATOM 683 O O . THR A 1 87 ? 8.334 2.233 1.627 1.00 92.94 87 THR A O 1
ATOM 686 N N . VAL A 1 88 ? 6.859 0.704 2.362 1.00 91.69 88 VAL A N 1
ATOM 687 C CA . VAL A 1 88 ? 7.398 -0.431 1.591 1.00 91.69 88 VAL A CA 1
ATOM 688 C C . VAL A 1 88 ? 7.328 -0.141 0.092 1.00 91.69 88 VAL A C 1
ATOM 690 O O . VAL A 1 88 ? 8.355 -0.182 -0.578 1.00 91.69 88 VAL A O 1
ATOM 693 N N . SER A 1 89 ? 6.158 0.257 -0.414 1.00 93.69 89 SER A N 1
ATOM 694 C CA . SER A 1 89 ? 5.964 0.635 -1.818 1.00 93.69 89 SER A CA 1
ATOM 695 C C . SE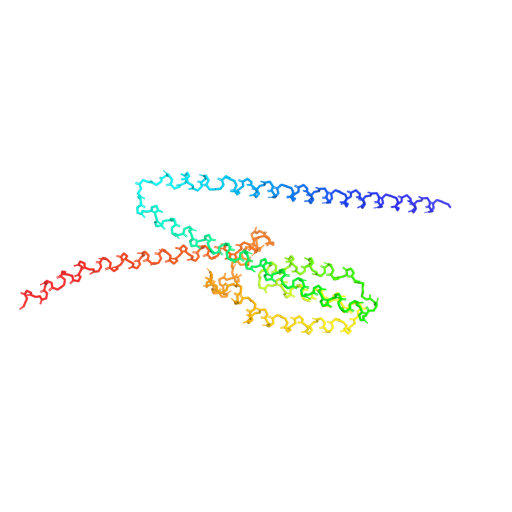R A 1 89 ? 6.856 1.797 -2.243 1.00 93.69 89 SER A C 1
ATOM 697 O O . SER A 1 89 ? 7.370 1.801 -3.358 1.00 93.69 89 SER A O 1
ATOM 699 N N . GLY A 1 90 ? 7.064 2.788 -1.371 1.00 95.12 90 GLY A N 1
ATOM 700 C CA . GLY A 1 90 ? 7.979 3.899 -1.631 1.00 95.12 90 GLY A CA 1
ATOM 701 C C . GLY A 1 90 ? 9.434 3.446 -1.745 1.00 95.12 90 GLY A C 1
ATOM 702 O O . GLY A 1 90 ? 10.129 3.862 -2.670 1.00 95.12 90 GLY A O 1
ATOM 703 N N . ILE A 1 91 ? 9.886 2.575 -0.837 1.00 94.56 91 ILE A N 1
ATOM 704 C CA . ILE A 1 91 ? 11.240 2.007 -0.862 1.00 94.56 91 ILE A CA 1
ATOM 705 C C . ILE A 1 91 ? 11.451 1.187 -2.138 1.00 94.56 91 ILE A C 1
ATOM 707 O O . ILE A 1 91 ? 12.430 1.434 -2.843 1.00 94.56 91 ILE A O 1
ATOM 711 N N . ASP A 1 92 ? 10.528 0.279 -2.468 1.00 94.69 92 ASP A N 1
ATOM 712 C CA . ASP A 1 92 ? 10.629 -0.546 -3.678 1.00 94.69 92 ASP A CA 1
ATOM 713 C C . ASP A 1 92 ? 10.643 0.327 -4.938 1.00 94.69 92 ASP A C 1
ATOM 715 O O . ASP A 1 92 ? 11.545 0.229 -5.767 1.00 94.69 92 ASP A O 1
ATOM 719 N N . ALA A 1 93 ? 9.713 1.279 -5.047 1.00 96.69 93 ALA A N 1
ATOM 720 C CA . ALA A 1 93 ? 9.638 2.181 -6.191 1.00 96.69 93 ALA A CA 1
ATOM 721 C C . ALA A 1 93 ? 10.931 2.973 -6.415 1.00 96.69 93 ALA A C 1
ATOM 723 O O . ALA A 1 93 ? 11.419 3.051 -7.545 1.00 96.69 93 ALA A O 1
ATOM 724 N N . ILE A 1 94 ? 11.499 3.548 -5.351 1.00 96.62 94 ILE A N 1
ATOM 725 C CA . ILE A 1 94 ? 12.735 4.333 -5.433 1.00 96.62 94 ILE A CA 1
ATOM 726 C C . ILE A 1 94 ? 13.916 3.439 -5.810 1.00 96.62 94 ILE A C 1
ATOM 728 O O . ILE A 1 94 ? 14.690 3.810 -6.692 1.00 96.62 94 ILE A O 1
ATOM 732 N N . LEU A 1 95 ? 14.061 2.270 -5.180 1.00 96.62 95 LEU A N 1
ATOM 733 C CA . LEU A 1 95 ? 15.171 1.358 -5.460 1.00 96.62 95 LEU A CA 1
ATOM 734 C C . LEU A 1 95 ? 15.078 0.777 -6.873 1.00 96.62 95 LEU A C 1
ATOM 736 O O . LEU A 1 95 ? 16.053 0.849 -7.621 1.00 96.62 95 LEU A O 1
ATOM 740 N N . SER A 1 96 ? 13.903 0.294 -7.275 1.00 95.94 96 SER A N 1
ATOM 741 C CA . SER A 1 96 ? 13.648 -0.196 -8.630 1.00 95.94 96 SER A CA 1
ATOM 742 C C . SER A 1 96 ? 13.934 0.887 -9.671 1.00 95.94 96 SER A C 1
ATOM 744 O O . SER A 1 96 ? 14.643 0.640 -10.649 1.00 95.94 96 SER A O 1
ATOM 746 N N . GLY A 1 97 ? 13.445 2.110 -9.448 1.00 96.12 97 GLY A N 1
ATOM 747 C CA . GLY A 1 97 ? 13.712 3.253 -10.321 1.00 96.12 97 GLY A CA 1
ATOM 748 C C . GLY A 1 97 ? 15.192 3.612 -10.405 1.00 96.12 97 GLY A C 1
ATOM 749 O O . GLY A 1 97 ? 15.707 3.858 -11.494 1.00 96.12 97 GLY A O 1
ATOM 750 N N . PHE A 1 98 ? 15.894 3.592 -9.272 1.00 96.56 98 PHE A N 1
ATOM 751 C CA . PHE A 1 98 ? 17.329 3.850 -9.209 1.00 96.56 98 PHE A CA 1
ATOM 752 C C . PHE A 1 98 ? 18.135 2.808 -9.994 1.00 96.56 98 PHE A C 1
ATOM 754 O O . PHE A 1 98 ? 19.032 3.175 -10.751 1.00 96.56 98 PHE A O 1
ATOM 761 N N . VAL A 1 99 ? 17.790 1.522 -9.891 1.00 96.44 99 VAL A N 1
ATOM 762 C CA . VAL A 1 99 ? 18.449 0.464 -10.673 1.00 96.44 99 VAL A CA 1
ATOM 763 C C . VAL A 1 99 ? 18.240 0.679 -12.170 1.00 96.44 99 VAL A C 1
ATOM 765 O O . VAL A 1 99 ? 19.204 0.629 -12.933 1.00 96.44 99 VAL A O 1
ATOM 768 N N . VAL A 1 100 ? 17.013 0.985 -12.603 1.00 95.81 100 VAL A N 1
ATOM 769 C CA . VAL A 1 100 ? 16.731 1.291 -14.017 1.00 95.81 100 VAL A CA 1
ATOM 770 C C . VAL A 1 100 ? 17.486 2.538 -14.481 1.00 95.81 100 VAL A C 1
ATOM 772 O O . VAL A 1 100 ? 18.015 2.556 -15.592 1.00 95.81 100 VAL A O 1
ATOM 775 N N . PHE A 1 101 ? 17.604 3.558 -13.631 1.00 95.56 101 PHE A N 1
ATOM 776 C CA . PHE A 1 101 ? 18.396 4.749 -13.930 1.00 95.56 101 PHE A CA 1
ATOM 777 C C . PHE A 1 101 ? 19.875 4.404 -14.155 1.00 95.56 101 PHE A C 1
ATOM 779 O O . PHE A 1 101 ? 20.436 4.779 -15.183 1.00 95.56 101 PHE A O 1
ATOM 786 N N . VAL A 1 102 ? 20.496 3.622 -13.269 1.00 95.25 102 VAL A N 1
ATOM 787 C CA . VAL A 1 102 ? 21.894 3.174 -13.430 1.00 95.25 102 VAL A CA 1
ATOM 788 C C . VAL A 1 102 ? 22.074 2.327 -14.694 1.00 95.25 102 VAL A C 1
ATOM 790 O O . VAL A 1 102 ? 23.048 2.503 -15.433 1.00 95.25 102 VAL A O 1
ATOM 793 N N . LEU A 1 103 ? 21.116 1.448 -14.999 1.00 94.56 103 LEU A N 1
ATOM 794 C CA . LEU A 1 103 ? 21.124 0.681 -16.244 1.00 94.56 103 LEU A CA 1
ATOM 795 C C . LEU A 1 103 ? 21.044 1.594 -17.473 1.00 94.56 103 LEU A C 1
ATOM 797 O O . LEU A 1 103 ? 21.761 1.349 -18.438 1.00 94.56 103 LEU A O 1
ATOM 801 N N . SER A 1 104 ? 20.263 2.678 -17.428 1.00 92.44 104 SER A N 1
ATOM 802 C CA . SER A 1 104 ? 20.187 3.647 -18.533 1.00 92.44 104 SER A CA 1
ATOM 803 C C . SER A 1 104 ? 21.507 4.374 -18.808 1.00 92.44 104 SER A C 1
ATOM 805 O O . SER A 1 104 ? 21.807 4.691 -19.955 1.00 92.44 104 SER A O 1
ATOM 807 N N . LEU A 1 105 ? 22.346 4.567 -17.783 1.00 92.25 105 LEU A N 1
ATOM 808 C CA . LEU A 1 105 ? 23.690 5.133 -17.951 1.00 92.25 105 LEU A CA 1
ATOM 809 C C . LEU A 1 105 ? 24.669 4.133 -18.580 1.00 92.25 105 LEU A C 1
ATOM 811 O O . LEU A 1 105 ? 25.607 4.528 -19.267 1.00 92.25 105 LEU A O 1
ATOM 815 N N . THR A 1 106 ? 24.458 2.840 -18.330 1.00 91.12 106 THR A N 1
ATOM 816 C CA . THR A 1 106 ? 25.344 1.762 -18.797 1.00 91.12 106 THR A CA 1
ATOM 817 C C . THR A 1 106 ? 24.979 1.302 -20.210 1.00 91.12 106 THR A C 1
ATOM 819 O O . THR A 1 106 ? 25.853 0.957 -21.002 1.00 91.12 106 THR A O 1
ATOM 822 N N . PHE A 1 107 ? 23.686 1.309 -20.543 1.00 90.50 107 PHE A N 1
ATOM 823 C CA . PHE A 1 107 ? 23.147 0.856 -21.821 1.00 90.50 107 PHE A CA 1
ATOM 824 C C . PHE A 1 107 ? 22.457 2.027 -22.538 1.00 90.50 107 PHE A C 1
ATOM 826 O O . PHE A 1 107 ? 21.294 2.305 -22.247 1.00 90.50 107 PHE A O 1
ATOM 833 N N . PRO A 1 108 ? 23.107 2.663 -23.534 1.00 82.12 108 PRO A N 1
ATOM 834 C CA . PRO A 1 108 ? 22.579 3.853 -24.218 1.00 82.12 108 PRO A CA 1
ATOM 835 C C . PRO A 1 108 ? 21.230 3.654 -24.927 1.00 82.12 108 PRO A C 1
ATOM 837 O O . PRO A 1 108 ? 20.563 4.621 -25.280 1.00 82.12 108 PRO A O 1
ATOM 840 N N . VAL A 1 109 ? 20.836 2.398 -25.163 1.00 84.44 109 VAL A N 1
ATOM 841 C CA . VAL A 1 109 ? 19.554 2.020 -25.778 1.00 84.44 109 VAL A CA 1
ATOM 842 C C . VAL A 1 109 ? 18.378 2.235 -24.813 1.00 84.44 109 VAL A C 1
ATOM 844 O O . VAL A 1 109 ? 17.244 2.417 -25.247 1.00 84.44 109 VAL A O 1
ATOM 847 N N . ILE A 1 110 ? 18.629 2.241 -23.501 1.00 87.00 110 ILE A N 1
ATOM 848 C CA . ILE A 1 110 ? 17.601 2.428 -22.477 1.00 87.00 110 ILE A CA 1
ATOM 849 C C . ILE A 1 110 ? 17.437 3.924 -22.221 1.00 87.00 110 ILE A C 1
ATOM 851 O O . ILE A 1 110 ? 18.347 4.593 -21.740 1.00 87.00 110 ILE A O 1
ATOM 855 N N . ASN A 1 111 ? 16.250 4.453 -22.503 1.00 85.38 111 ASN A N 1
ATOM 856 C CA . ASN A 1 111 ? 15.949 5.852 -22.226 1.00 85.38 111 ASN A CA 1
ATOM 857 C C . ASN A 1 111 ? 15.836 6.088 -20.707 1.00 85.38 111 ASN A C 1
ATOM 859 O O . ASN A 1 111 ? 15.121 5.363 -20.015 1.00 85.38 111 ASN A O 1
ATOM 863 N N . SER A 1 112 ? 16.490 7.129 -20.189 1.00 83.69 112 SER A N 1
ATOM 864 C CA . SER A 1 112 ? 16.447 7.500 -18.766 1.00 83.69 112 SER A CA 1
ATOM 865 C C . SER A 1 112 ? 15.030 7.784 -18.252 1.00 83.69 112 SER A C 1
ATOM 867 O O . SER A 1 112 ? 14.749 7.574 -17.072 1.00 83.69 112 SER A O 1
ATOM 869 N N . ASN A 1 113 ? 14.096 8.158 -19.132 1.00 86.31 113 ASN A N 1
ATOM 870 C CA . ASN A 1 113 ? 12.681 8.331 -18.800 1.00 86.31 113 ASN A CA 1
ATOM 871 C C . ASN A 1 113 ? 12.015 7.033 -18.304 1.00 86.31 113 ASN A C 1
ATOM 873 O O . ASN A 1 113 ? 11.029 7.102 -17.565 1.00 86.31 113 ASN A O 1
ATOM 877 N N . LEU A 1 114 ? 12.552 5.850 -18.649 1.00 90.25 114 LEU A N 1
ATOM 878 C CA . LEU A 1 114 ? 12.042 4.573 -18.133 1.00 90.25 114 LEU A CA 1
ATOM 879 C C . LEU A 1 114 ? 12.209 4.468 -16.615 1.00 90.25 114 LEU A C 1
ATOM 881 O O . LEU A 1 114 ? 11.402 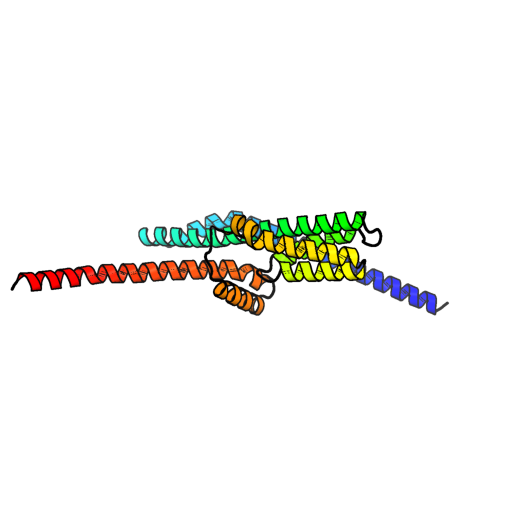3.796 -15.976 1.00 90.25 114 LEU A O 1
ATOM 885 N N . ALA A 1 115 ? 13.199 5.140 -16.021 1.00 92.44 115 ALA A N 1
ATOM 886 C CA . ALA A 1 115 ? 13.387 5.131 -14.574 1.00 92.44 115 ALA A CA 1
ATOM 887 C C . ALA A 1 115 ? 12.194 5.775 -13.855 1.00 92.44 115 ALA A C 1
ATOM 889 O O . ALA A 1 115 ? 11.647 5.187 -12.928 1.00 92.44 115 ALA A O 1
ATOM 890 N N . MET A 1 116 ? 11.725 6.936 -14.327 1.00 91.00 116 MET A N 1
ATOM 891 C CA . MET A 1 116 ? 10.562 7.609 -13.737 1.00 91.00 116 MET A CA 1
ATOM 892 C C . MET A 1 116 ? 9.281 6.789 -13.917 1.00 91.00 116 MET A C 1
ATOM 894 O O . MET A 1 116 ? 8.505 6.648 -12.973 1.00 91.00 116 MET A O 1
ATOM 898 N N . LEU A 1 117 ? 9.090 6.189 -15.098 1.00 91.75 117 LEU A N 1
ATOM 899 C CA . LEU A 1 117 ? 7.975 5.271 -15.338 1.00 91.75 117 LEU A CA 1
ATOM 900 C C . LEU A 1 117 ? 8.024 4.070 -14.386 1.00 91.75 117 LEU A C 1
ATOM 902 O O . LEU A 1 117 ? 6.995 3.686 -13.840 1.00 91.75 117 LEU A O 1
ATOM 906 N N . THR A 1 118 ? 9.216 3.517 -14.157 1.00 95.00 118 THR A N 1
ATOM 907 C CA . THR A 1 118 ? 9.446 2.402 -13.230 1.00 95.00 118 THR A CA 1
ATOM 908 C C . THR A 1 118 ? 9.069 2.796 -11.806 1.00 95.00 118 THR A C 1
ATOM 910 O O . THR A 1 118 ? 8.295 2.081 -11.184 1.00 95.00 118 THR A O 1
ATOM 913 N N . VAL A 1 119 ? 9.512 3.960 -11.313 1.00 96.12 119 VAL A N 1
ATOM 914 C CA . VAL A 1 119 ? 9.119 4.457 -9.980 1.00 96.12 119 VAL A CA 1
ATOM 915 C C . VAL A 1 119 ? 7.596 4.519 -9.859 1.00 96.12 119 VAL A C 1
ATOM 917 O O . VAL A 1 119 ? 7.025 3.975 -8.918 1.00 96.12 119 VAL A O 1
ATOM 920 N N . MET A 1 120 ? 6.919 5.155 -10.817 1.00 93.56 120 MET A N 1
ATOM 921 C CA . MET A 1 120 ? 5.466 5.338 -10.755 1.00 93.56 120 MET A CA 1
ATOM 922 C C . MET A 1 120 ? 4.712 4.006 -10.852 1.00 93.56 120 MET A C 1
ATOM 924 O O . MET A 1 120 ? 3.790 3.763 -10.072 1.00 93.56 120 MET A O 1
ATOM 928 N N . ALA A 1 121 ? 5.108 3.137 -11.784 1.00 93.38 121 ALA A N 1
ATOM 929 C CA . ALA A 1 121 ? 4.478 1.839 -11.991 1.00 93.38 121 ALA A CA 1
ATOM 930 C C . ALA A 1 121 ? 4.697 0.915 -10.789 1.00 93.38 121 ALA A C 1
ATOM 932 O O . ALA A 1 121 ? 3.727 0.368 -10.268 1.00 93.38 121 ALA A O 1
ATOM 933 N N . THR A 1 122 ? 5.936 0.789 -10.303 1.00 95.62 122 THR A N 1
ATOM 934 C CA . THR A 1 122 ? 6.257 -0.007 -9.113 1.00 95.62 122 THR A CA 1
ATOM 935 C C . THR A 1 122 ? 5.519 0.524 -7.897 1.00 95.62 122 THR A C 1
ATOM 937 O O . THR A 1 122 ? 4.895 -0.265 -7.196 1.00 95.62 122 THR A O 1
ATOM 940 N N . PHE A 1 123 ? 5.486 1.842 -7.671 1.00 94.75 123 PHE A N 1
ATOM 941 C CA . PHE A 1 123 ? 4.768 2.412 -6.530 1.00 94.75 123 PHE A CA 1
ATOM 942 C C . PHE A 1 123 ? 3.290 2.020 -6.543 1.00 94.75 123 PHE A C 1
ATOM 944 O O . PHE A 1 123 ? 2.792 1.491 -5.559 1.00 94.75 123 PHE A O 1
ATOM 951 N N . VAL A 1 124 ? 2.589 2.217 -7.663 1.00 91.44 124 VAL A N 1
ATOM 952 C CA . VAL A 1 124 ? 1.153 1.910 -7.751 1.00 91.44 124 VAL A CA 1
ATOM 953 C C . VAL A 1 124 ? 0.886 0.409 -7.663 1.00 91.44 124 VAL A C 1
ATOM 955 O O . VAL A 1 124 ? -0.035 -0.010 -6.964 1.00 91.44 124 VAL A O 1
ATOM 958 N N . LEU A 1 125 ? 1.675 -0.407 -8.363 1.00 92.50 125 LEU A N 1
ATOM 959 C CA . LEU A 1 125 ? 1.462 -1.852 -8.410 1.00 92.50 125 LEU A CA 1
ATOM 960 C C . LEU A 1 125 ? 1.768 -2.508 -7.069 1.00 92.50 125 LEU A C 1
ATOM 962 O O . LEU A 1 125 ? 0.978 -3.327 -6.618 1.00 92.50 125 LEU A O 1
ATOM 966 N N . THR A 1 126 ? 2.857 -2.128 -6.401 1.00 92.19 126 THR A N 1
ATOM 967 C CA . THR A 1 126 ? 3.260 -2.706 -5.105 1.00 92.19 126 THR A CA 1
ATOM 968 C C . THR A 1 126 ? 2.301 -2.377 -3.973 1.00 92.19 126 THR A C 1
ATOM 970 O O . THR A 1 126 ? 2.304 -3.080 -2.968 1.00 92.19 126 THR A O 1
ATOM 973 N N . LEU A 1 127 ? 1.431 -1.371 -4.120 1.00 89.12 127 LEU A N 1
ATOM 974 C CA . LEU A 1 127 ? 0.339 -1.166 -3.167 1.00 89.12 127 LEU A CA 1
ATOM 975 C C . LEU A 1 127 ? -0.597 -2.387 -3.129 1.00 89.12 127 LEU A C 1
ATOM 977 O O . LEU A 1 127 ? -1.176 -2.661 -2.079 1.00 89.12 127 LEU A O 1
ATOM 981 N N . ILE A 1 128 ? -0.716 -3.137 -4.238 1.00 86.56 128 ILE A N 1
ATOM 982 C CA . ILE A 1 128 ? -1.449 -4.407 -4.294 1.00 86.56 128 ILE A CA 1
ATOM 983 C C . ILE A 1 128 ? -0.695 -5.453 -3.478 1.00 86.56 128 ILE A C 1
ATOM 985 O O . ILE A 1 128 ? 0.394 -5.882 -3.875 1.00 86.56 128 ILE A O 1
ATOM 989 N N . PRO A 1 129 ? -1.285 -5.955 -2.388 1.00 79.12 129 PRO A N 1
ATOM 990 C CA . PRO A 1 129 ? -0.585 -6.900 -1.539 1.00 79.12 129 PRO A CA 1
ATOM 991 C C . PRO A 1 129 ? -0.375 -8.239 -2.244 1.00 79.12 129 PRO A C 1
ATOM 993 O O . PRO A 1 129 ? -1.172 -8.635 -3.097 1.00 79.12 129 PRO A O 1
ATOM 996 N N . MET A 1 130 ? 0.678 -8.955 -1.843 1.00 79.12 130 MET A N 1
ATOM 997 C CA . MET A 1 130 ? 1.098 -10.277 -2.339 1.00 79.12 130 MET A CA 1
ATOM 998 C C . MET A 1 130 ? 1.549 -10.354 -3.802 1.00 79.12 130 MET A C 1
ATOM 1000 O O . MET A 1 130 ? 2.505 -11.063 -4.092 1.00 79.12 130 MET A O 1
ATOM 1004 N N . PHE A 1 131 ? 0.872 -9.668 -4.719 1.00 82.75 131 PHE A N 1
ATOM 1005 C CA . PHE A 1 131 ? 1.089 -9.826 -6.160 1.00 82.75 131 PHE A CA 1
ATOM 1006 C C . PHE A 1 131 ? 1.691 -8.583 -6.813 1.00 82.75 131 PHE A C 1
ATOM 1008 O O . PHE A 1 131 ? 2.303 -8.689 -7.873 1.00 82.75 131 PHE A O 1
ATOM 1015 N N . GLY A 1 132 ? 1.548 -7.414 -6.185 1.00 88.12 132 GLY A N 1
ATOM 1016 C CA . GLY A 1 132 ? 1.952 -6.129 -6.742 1.00 88.12 132 GLY A CA 1
ATOM 1017 C C . GLY A 1 132 ? 3.420 -6.048 -7.138 1.00 88.12 132 GLY A C 1
ATOM 1018 O O . GLY A 1 132 ? 3.728 -5.736 -8.287 1.00 88.12 132 GLY A O 1
ATOM 1019 N N . ALA A 1 133 ? 4.315 -6.391 -6.208 1.00 90.31 133 ALA A N 1
ATOM 1020 C CA . ALA A 1 133 ? 5.760 -6.389 -6.440 1.00 90.31 133 ALA A CA 1
ATOM 1021 C C . ALA A 1 133 ? 6.166 -7.376 -7.543 1.00 90.31 133 ALA A C 1
ATOM 1023 O O . ALA A 1 133 ? 6.916 -7.025 -8.449 1.00 90.31 133 ALA A O 1
ATOM 1024 N N . THR A 1 134 ? 5.595 -8.585 -7.548 1.00 92.00 134 THR A N 1
ATOM 1025 C CA . THR A 1 134 ? 5.860 -9.590 -8.590 1.00 92.00 134 THR A CA 1
ATOM 1026 C C . THR A 1 134 ? 5.401 -9.133 -9.969 1.00 92.00 134 THR A C 1
ATOM 1028 O O . THR A 1 134 ? 6.140 -9.293 -10.939 1.00 92.00 134 THR A O 1
ATOM 1031 N N . ILE A 1 135 ? 4.211 -8.536 -10.071 1.00 93.19 135 ILE A N 1
ATOM 1032 C CA . ILE A 1 135 ? 3.697 -7.998 -11.336 1.00 93.19 135 ILE A CA 1
ATOM 1033 C C . ILE A 1 135 ? 4.579 -6.838 -11.809 1.00 93.19 135 ILE A C 1
ATOM 1035 O O . ILE A 1 135 ? 4.966 -6.815 -12.976 1.00 93.19 135 ILE A O 1
ATOM 1039 N N . ALA A 1 136 ? 4.939 -5.910 -10.918 1.00 94.00 136 ALA A N 1
ATOM 1040 C CA . ALA A 1 136 ? 5.820 -4.789 -11.240 1.00 94.00 136 ALA A CA 1
ATOM 1041 C C . ALA A 1 136 ? 7.187 -5.270 -11.744 1.00 94.00 136 ALA A C 1
ATOM 1043 O O . ALA A 1 136 ? 7.591 -4.926 -12.856 1.00 94.00 136 ALA A O 1
ATOM 1044 N N . GLY A 1 137 ? 7.860 -6.127 -10.972 1.00 94.06 137 GLY A N 1
ATOM 1045 C CA . GLY A 1 137 ? 9.167 -6.679 -11.314 1.00 94.06 137 GLY A CA 1
ATOM 1046 C C . GLY A 1 137 ? 9.154 -7.446 -12.633 1.00 94.06 137 GLY A C 1
ATOM 1047 O O . GLY A 1 137 ? 10.043 -7.252 -13.464 1.00 94.06 137 GLY A O 1
ATOM 1048 N N . ALA A 1 138 ? 8.122 -8.261 -12.879 1.00 94.88 138 ALA A N 1
ATOM 1049 C CA . ALA A 1 138 ? 7.964 -8.985 -14.139 1.00 94.88 138 ALA A CA 1
ATOM 1050 C C . ALA A 1 138 ? 7.759 -8.039 -15.331 1.00 94.88 138 ALA A C 1
ATOM 1052 O O . ALA A 1 138 ? 8.427 -8.193 -16.354 1.00 94.88 138 ALA A O 1
ATOM 1053 N N . LEU A 1 139 ? 6.877 -7.042 -15.200 1.00 95.12 139 LEU A N 1
ATOM 1054 C CA . LEU A 1 139 ? 6.603 -6.069 -16.260 1.00 95.12 139 LEU A CA 1
ATOM 1055 C C . LEU A 1 139 ? 7.841 -5.242 -16.610 1.00 95.12 139 LEU A C 1
ATOM 1057 O O . LEU A 1 139 ? 8.147 -5.071 -17.789 1.00 95.12 139 LEU A O 1
ATOM 1061 N N . ILE A 1 140 ? 8.573 -4.758 -15.607 1.00 95.56 140 ILE A N 1
ATOM 1062 C CA . ILE A 1 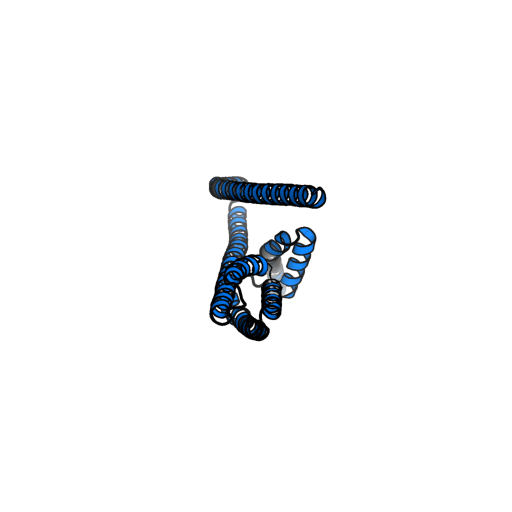140 ? 9.776 -3.945 -15.821 1.00 95.56 140 ILE A CA 1
ATOM 1063 C C . ILE A 1 140 ? 10.903 -4.797 -16.405 1.00 95.56 140 ILE A C 1
ATOM 1065 O O . ILE A 1 140 ? 11.550 -4.372 -17.361 1.00 95.56 140 ILE A O 1
ATOM 1069 N N . SER A 1 141 ? 11.099 -6.020 -15.903 1.00 95.00 141 SER A N 1
ATOM 1070 C CA . SER A 1 141 ? 12.070 -6.960 -16.479 1.00 95.00 141 SER A CA 1
ATOM 1071 C C . SER A 1 141 ? 11.770 -7.215 -17.955 1.00 95.00 141 SER A C 1
ATOM 1073 O O . SER A 1 141 ? 12.663 -7.115 -18.794 1.00 95.00 141 SER A O 1
ATOM 1075 N N . LEU A 1 142 ? 10.504 -7.487 -18.291 1.00 95.06 142 LEU A N 1
ATOM 1076 C CA . LEU A 1 142 ? 10.061 -7.719 -19.665 1.00 95.06 142 LEU A CA 1
ATOM 1077 C C . LEU A 1 142 ? 10.279 -6.491 -20.555 1.00 95.06 142 LEU A C 1
ATOM 1079 O O . LEU A 1 142 ? 10.791 -6.618 -21.667 1.00 95.06 142 LEU A O 1
ATOM 1083 N N . LEU A 1 143 ? 9.942 -5.299 -20.060 1.00 93.69 143 LEU A N 1
ATOM 1084 C CA . LEU A 1 143 ? 10.188 -4.045 -20.769 1.00 93.69 143 LEU A CA 1
ATOM 1085 C C . LEU A 1 143 ? 11.681 -3.864 -21.072 1.00 93.69 143 LEU A C 1
ATOM 1087 O O . LEU A 1 143 ? 12.050 -3.492 -22.187 1.00 93.69 143 LEU A O 1
ATOM 1091 N N . LEU A 1 144 ? 12.548 -4.155 -20.104 1.00 94.31 144 LEU A N 1
ATOM 1092 C CA . LEU A 1 144 ? 13.993 -4.068 -20.284 1.00 94.31 144 LEU A CA 1
ATOM 1093 C C . LEU A 1 144 ? 14.518 -5.121 -21.257 1.00 94.31 144 LEU A C 1
ATOM 1095 O O . LEU A 1 144 ? 15.355 -4.775 -22.082 1.00 94.31 144 LEU A O 1
ATOM 1099 N N . PHE A 1 145 ? 13.991 -6.348 -21.249 1.00 94.19 145 PHE A N 1
ATOM 1100 C CA . PHE A 1 145 ? 14.367 -7.386 -22.216 1.00 94.19 145 PHE A CA 1
ATOM 1101 C C . PHE A 1 145 ? 14.150 -6.956 -23.671 1.00 94.19 145 PHE A C 1
ATOM 1103 O O . PHE A 1 145 ? 14.997 -7.241 -24.517 1.00 94.19 145 PHE A O 1
ATOM 1110 N N . PHE A 1 146 ? 13.064 -6.229 -23.959 1.00 92.00 146 PHE A N 1
ATOM 1111 C CA . PHE A 1 146 ? 12.807 -5.697 -25.302 1.00 92.00 146 PHE A CA 1
ATOM 1112 C C . PHE A 1 146 ? 13.779 -4.589 -25.723 1.00 92.00 146 PHE A C 1
ATOM 1114 O O . PHE A 1 146 ? 14.009 -4.411 -26.916 1.00 92.00 146 PHE A O 1
ATOM 1121 N N . ASN A 1 147 ? 14.356 -3.853 -24.770 1.00 89.94 147 ASN A N 1
ATOM 1122 C CA . ASN A 1 147 ? 15.329 -2.797 -25.056 1.00 89.94 147 ASN A CA 1
ATOM 1123 C C . ASN A 1 147 ? 16.763 -3.346 -25.111 1.00 89.94 147 ASN A C 1
ATOM 1125 O O . ASN A 1 147 ? 17.541 -3.005 -26.000 1.00 89.94 147 ASN A O 1
ATOM 1129 N N . ASN A 1 148 ? 17.131 -4.187 -24.145 1.00 93.38 148 ASN A N 1
ATOM 1130 C CA . ASN A 1 148 ? 18.437 -4.815 -24.040 1.00 93.38 148 ASN A CA 1
ATOM 1131 C C . ASN A 1 148 ? 18.359 -6.089 -23.179 1.00 93.38 148 ASN A C 1
ATOM 1133 O O . ASN A 1 148 ? 18.057 -6.029 -21.986 1.00 93.38 148 ASN A O 1
ATOM 1137 N N . MET A 1 149 ? 18.709 -7.237 -23.769 1.00 94.06 149 MET A N 1
ATOM 1138 C CA . MET A 1 149 ? 18.642 -8.535 -23.087 1.00 94.06 149 MET A CA 1
ATOM 1139 C C . MET A 1 149 ? 19.461 -8.555 -21.785 1.00 94.06 149 MET A C 1
ATOM 1141 O O . MET A 1 149 ? 18.966 -8.997 -20.751 1.00 94.06 149 MET A O 1
ATOM 1145 N N . THR A 1 150 ? 20.690 -8.033 -21.809 1.00 94.62 150 THR A N 1
ATOM 1146 C CA . THR A 1 150 ? 21.587 -8.013 -20.645 1.00 94.62 150 THR A CA 1
ATOM 1147 C C . THR A 1 150 ? 21.013 -7.176 -19.505 1.00 94.62 150 THR A C 1
ATOM 1149 O O . THR A 1 150 ? 21.017 -7.621 -18.360 1.00 94.62 150 THR A O 1
ATOM 1152 N N . ALA A 1 151 ? 20.467 -5.996 -19.802 1.00 94.25 151 ALA A N 1
ATOM 1153 C CA . ALA A 1 151 ? 19.831 -5.152 -18.793 1.00 94.25 151 ALA A CA 1
ATOM 1154 C C . ALA A 1 151 ? 18.586 -5.809 -18.178 1.00 94.25 151 ALA A C 1
ATOM 1156 O O . ALA A 1 151 ? 18.391 -5.721 -16.966 1.00 94.25 151 ALA A O 1
ATOM 1157 N N . GLY A 1 152 ? 17.784 -6.508 -18.991 1.00 95.38 152 GLY A N 1
ATOM 1158 C CA . GLY A 1 152 ? 16.644 -7.294 -18.513 1.00 95.38 152 GLY A CA 1
ATOM 1159 C C . GLY A 1 152 ? 17.060 -8.398 -17.539 1.00 95.38 152 GLY A C 1
ATOM 1160 O O . GLY A 1 152 ? 16.475 -8.512 -16.463 1.00 95.38 152 GLY A O 1
ATOM 1161 N N . VAL A 1 153 ? 18.124 -9.151 -17.852 1.00 96.62 153 VAL A N 1
ATOM 1162 C CA . VAL A 1 153 ? 18.673 -10.171 -16.936 1.00 96.62 153 VAL A CA 1
ATOM 1163 C C . VAL A 1 153 ? 19.166 -9.537 -15.635 1.00 96.62 153 VAL A C 1
ATOM 1165 O O . VAL A 1 153 ? 18.843 -10.033 -14.557 1.00 96.62 153 VAL A O 1
ATOM 1168 N N . ILE A 1 154 ? 19.929 -8.441 -15.715 1.00 96.56 154 ILE A N 1
ATOM 1169 C CA . ILE A 1 154 ? 20.470 -7.762 -14.527 1.00 96.56 154 ILE A CA 1
ATOM 1170 C C . ILE A 1 154 ? 19.336 -7.287 -13.615 1.00 96.56 154 ILE A C 1
ATOM 1172 O O . ILE A 1 154 ? 19.377 -7.537 -12.409 1.00 96.56 154 ILE A O 1
ATOM 1176 N N . TYR A 1 155 ? 18.312 -6.642 -14.178 1.00 96.69 155 TYR A N 1
ATOM 1177 C CA . TYR A 1 155 ? 17.171 -6.172 -13.397 1.00 96.69 155 TYR A CA 1
ATOM 1178 C C . TYR A 1 155 ? 16.371 -7.334 -12.795 1.00 96.69 155 TYR A C 1
ATOM 1180 O O . TYR A 1 155 ? 16.004 -7.263 -11.627 1.00 96.69 155 TYR A O 1
ATOM 1188 N N . ALA A 1 156 ? 16.161 -8.429 -13.532 1.00 96.88 156 ALA A N 1
ATOM 1189 C CA . ALA A 1 156 ? 15.473 -9.608 -13.006 1.00 96.88 156 ALA A CA 1
ATOM 1190 C C . ALA A 1 156 ? 16.220 -10.233 -11.812 1.00 96.88 156 ALA A C 1
ATOM 1192 O O . ALA A 1 156 ? 15.598 -10.585 -10.810 1.00 96.88 156 ALA A O 1
ATOM 1193 N N . ILE A 1 157 ? 17.554 -10.328 -11.882 1.00 97.25 157 ILE A N 1
ATOM 1194 C CA . ILE A 1 157 ? 18.384 -10.806 -10.763 1.00 97.25 157 ILE A CA 1
ATOM 1195 C C . ILE A 1 157 ? 18.259 -9.862 -9.565 1.00 97.25 157 ILE A C 1
ATOM 1197 O O . ILE A 1 157 ? 18.029 -10.323 -8.446 1.00 97.25 157 ILE A O 1
ATOM 1201 N N . TYR A 1 158 ? 18.376 -8.551 -9.795 1.00 96.94 158 TYR A N 1
ATOM 1202 C CA . TYR A 1 158 ? 18.159 -7.543 -8.758 1.00 96.94 158 TYR A CA 1
ATOM 1203 C C . TYR A 1 158 ? 16.786 -7.711 -8.100 1.00 96.94 158 TYR A C 1
ATOM 1205 O O . TYR A 1 158 ? 16.714 -7.780 -6.876 1.00 96.94 158 TYR A O 1
ATOM 1213 N N . PHE A 1 159 ? 15.723 -7.825 -8.897 1.00 96.12 159 PHE A N 1
ATOM 1214 C CA . PHE A 1 159 ? 14.354 -7.947 -8.413 1.00 96.12 159 PHE A CA 1
ATOM 1215 C C . PHE A 1 159 ? 14.186 -9.176 -7.517 1.00 96.12 159 PHE A C 1
ATOM 1217 O O . PHE A 1 159 ? 13.647 -9.064 -6.420 1.00 96.12 159 PHE A O 1
ATOM 1224 N N . VAL A 1 160 ? 14.706 -10.338 -7.927 1.00 96.06 160 VAL A N 1
ATOM 1225 C CA . VAL A 1 160 ? 14.644 -11.559 -7.108 1.00 96.06 160 VAL A CA 1
ATOM 1226 C C . VAL A 1 160 ? 15.383 -11.369 -5.782 1.00 96.06 160 VAL A C 1
ATOM 1228 O O . VAL A 1 160 ? 14.846 -11.712 -4.731 1.00 96.06 160 VAL A O 1
ATOM 1231 N N . ILE A 1 161 ? 16.587 -10.792 -5.801 1.00 96.56 161 ILE A N 1
ATOM 1232 C CA . ILE A 1 161 ? 17.356 -10.522 -4.575 1.00 96.56 161 ILE A CA 1
ATOM 1233 C C . ILE A 1 161 ? 16.596 -9.551 -3.667 1.00 96.56 161 ILE A C 1
ATOM 1235 O O . ILE A 1 161 ? 16.455 -9.800 -2.468 1.00 96.56 161 ILE A O 1
ATOM 1239 N N . TYR A 1 162 ? 16.084 -8.464 -4.236 1.00 94.94 162 TYR A N 1
ATOM 1240 C CA . TYR A 1 162 ? 15.339 -7.451 -3.506 1.00 94.94 162 TYR A CA 1
ATOM 1241 C C . TYR A 1 162 ? 14.059 -8.027 -2.895 1.00 94.94 162 TYR A C 1
ATOM 1243 O O . TYR A 1 162 ? 13.816 -7.805 -1.715 1.00 94.94 162 TYR A O 1
ATOM 1251 N N . GLN A 1 163 ? 13.309 -8.862 -3.620 1.00 93.50 163 GLN A N 1
ATOM 1252 C CA . GLN A 1 163 ? 12.108 -9.515 -3.095 1.00 93.50 163 GLN A CA 1
ATOM 1253 C C . GLN A 1 163 ? 12.420 -10.389 -1.872 1.00 93.50 163 GLN A C 1
ATOM 1255 O O . GLN A 1 163 ? 11.653 -10.413 -0.908 1.00 93.50 163 GLN A O 1
ATOM 1260 N N . GLN A 1 164 ? 13.564 -11.082 -1.867 1.00 94.81 164 GLN A N 1
ATOM 1261 C CA . GLN A 1 164 ? 13.997 -11.843 -0.695 1.00 94.81 164 GLN A CA 1
ATOM 1262 C C . GLN A 1 164 ? 14.333 -10.923 0.482 1.00 94.81 164 GLN A C 1
ATOM 1264 O O . GLN A 1 164 ? 13.955 -11.225 1.615 1.00 94.81 164 GLN A O 1
ATOM 1269 N N . ILE A 1 165 ? 15.015 -9.803 0.237 1.00 93.38 165 ILE A N 1
ATOM 1270 C CA . ILE A 1 165 ? 15.310 -8.806 1.276 1.00 93.38 165 ILE A CA 1
ATOM 1271 C C . ILE A 1 165 ? 14.008 -8.218 1.825 1.00 93.38 165 ILE A C 1
ATOM 1273 O O . ILE A 1 165 ? 13.839 -8.100 3.041 1.00 93.38 165 ILE A O 1
ATOM 1277 N N . GLU A 1 166 ? 13.063 -7.898 0.949 1.00 89.56 166 GLU A N 1
ATOM 1278 C CA . GLU A 1 166 ? 11.788 -7.326 1.335 1.00 89.56 166 GLU A CA 1
ATOM 1279 C C . GLU A 1 166 ? 10.996 -8.286 2.222 1.00 89.56 166 GLU A C 1
ATOM 1281 O O . GLU A 1 166 ? 10.593 -7.919 3.327 1.00 89.56 166 GLU A O 1
ATOM 1286 N N . ASN A 1 167 ? 10.846 -9.536 1.785 1.00 87.69 167 ASN A N 1
ATOM 1287 C CA . ASN A 1 167 ? 10.060 -10.546 2.491 1.00 87.69 167 ASN A CA 1
ATOM 1288 C C . ASN A 1 167 ? 10.656 -10.919 3.856 1.00 87.69 167 ASN A C 1
ATOM 1290 O O . ASN A 1 167 ? 9.909 -11.192 4.793 1.00 87.69 167 ASN A O 1
ATOM 1294 N N . ASN A 1 168 ? 11.988 -10.931 3.981 1.00 89.12 168 ASN A N 1
ATOM 1295 C CA . ASN A 1 168 ? 12.664 -11.397 5.196 1.00 89.12 168 ASN A CA 1
ATOM 1296 C C . ASN A 1 168 ? 13.069 -10.272 6.160 1.00 89.12 168 ASN A C 1
ATOM 1298 O O . ASN A 1 168 ? 13.223 -10.533 7.351 1.00 89.12 168 ASN A O 1
ATOM 1302 N N . PHE A 1 169 ? 13.235 -9.035 5.683 1.00 88.62 169 PHE A N 1
ATOM 1303 C CA . PHE A 1 169 ? 13.749 -7.930 6.501 1.00 88.62 169 PHE A CA 1
ATOM 1304 C C . PHE A 1 169 ? 12.853 -6.695 6.467 1.00 88.62 169 PHE A C 1
ATOM 1306 O O . PHE A 1 169 ? 12.422 -6.235 7.524 1.00 88.62 169 PHE A O 1
ATOM 1313 N N . VAL A 1 170 ? 12.549 -6.160 5.280 1.00 86.19 170 VAL A N 1
ATOM 1314 C CA . VAL A 1 170 ? 11.847 -4.867 5.148 1.00 86.19 170 VAL A CA 1
ATOM 1315 C C . VAL A 1 170 ? 10.405 -4.978 5.635 1.00 86.19 170 VAL A C 1
ATOM 1317 O O . VAL A 1 170 ? 9.992 -4.231 6.523 1.00 86.19 170 VAL A O 1
ATOM 1320 N N . SER A 1 171 ? 9.655 -5.946 5.107 1.00 82.94 171 SER A N 1
ATOM 1321 C CA . SER A 1 171 ? 8.255 -6.162 5.468 1.00 82.94 171 SER A CA 1
ATOM 1322 C C . SER A 1 171 ? 8.097 -6.492 6.951 1.00 82.94 171 SER A C 1
ATOM 1324 O O . SER A 1 171 ? 7.313 -5.809 7.609 1.00 82.94 171 SER A O 1
ATOM 1326 N N . PRO A 1 172 ? 8.869 -7.423 7.547 1.00 80.12 172 PRO A N 1
ATOM 1327 C CA . PRO A 1 172 ? 8.849 -7.610 8.992 1.00 80.12 172 PRO A CA 1
ATOM 1328 C C . PRO A 1 172 ? 9.223 -6.334 9.753 1.00 80.12 172 PRO A C 1
ATOM 1330 O O . PRO A 1 172 ? 8.477 -5.921 10.626 1.00 80.12 172 PRO A O 1
ATOM 1333 N N . SER A 1 173 ? 10.308 -5.635 9.417 1.00 82.75 173 SER A N 1
ATOM 1334 C CA . SER A 1 173 ? 10.730 -4.446 10.176 1.00 82.75 173 SER A CA 1
ATOM 1335 C C . SER A 1 173 ? 9.674 -3.329 10.191 1.00 82.75 173 SER A C 1
ATOM 1337 O O . SER A 1 173 ? 9.438 -2.707 11.229 1.00 82.75 173 SER A O 1
ATOM 1339 N N . ILE A 1 174 ? 8.988 -3.118 9.065 1.00 81.81 174 ILE A N 1
ATOM 1340 C CA . ILE A 1 174 ? 8.012 -2.035 8.891 1.00 81.81 174 ILE A CA 1
ATOM 1341 C C . ILE A 1 174 ? 6.605 -2.451 9.352 1.00 81.81 174 ILE A C 1
ATOM 1343 O O . ILE A 1 174 ? 5.886 -1.648 9.950 1.00 81.81 174 ILE A O 1
ATOM 1347 N N . GLN A 1 175 ? 6.203 -3.703 9.110 1.00 73.31 175 GLN A N 1
ATOM 1348 C CA . GLN A 1 175 ? 4.824 -4.176 9.297 1.00 73.31 175 GLN A CA 1
ATOM 1349 C C . GLN A 1 175 ? 4.617 -5.046 10.559 1.00 73.31 175 GLN A C 1
ATOM 1351 O O . GLN A 1 175 ? 3.473 -5.280 10.953 1.00 73.31 175 GLN A O 1
ATOM 1356 N N . SER A 1 176 ? 5.684 -5.493 11.244 1.00 54.72 176 SER A N 1
ATOM 1357 C CA . SER A 1 176 ? 5.674 -6.570 12.269 1.00 54.72 176 SER A CA 1
ATOM 1358 C C . SER A 1 176 ? 4.717 -6.413 13.453 1.00 54.72 176 SER A C 1
ATOM 1360 O O . SER A 1 176 ? 4.439 -7.407 14.119 1.00 54.72 176 SER A O 1
ATOM 1362 N N . LYS A 1 177 ? 4.225 -5.219 13.786 1.00 51.62 177 LYS A N 1
ATOM 1363 C CA . LYS A 1 177 ? 3.647 -4.992 15.125 1.00 51.62 177 LYS A CA 1
ATOM 1364 C C . LYS A 1 177 ? 2.127 -4.915 15.204 1.00 51.62 177 LYS A C 1
ATOM 1366 O O . LYS A 1 177 ? 1.626 -4.600 16.282 1.00 51.62 177 LYS A O 1
ATOM 1371 N N . LYS A 1 178 ? 1.381 -5.084 14.104 1.00 52.97 178 LYS A N 1
ATOM 1372 C CA . LYS A 1 178 ? -0.005 -4.576 14.091 1.00 52.97 178 LYS A CA 1
ATOM 1373 C C . LYS A 1 178 ? -1.098 -5.527 13.603 1.00 52.97 178 LYS A C 1
ATOM 1375 O O . LYS A 1 178 ? -2.221 -5.342 14.055 1.00 52.97 178 LYS A O 1
ATOM 1380 N N . VAL A 1 179 ? -0.826 -6.568 12.806 1.00 56.81 179 VAL A N 1
ATOM 1381 C CA . VAL A 1 179 ? -1.860 -7.568 12.460 1.00 56.81 179 VAL A CA 1
ATOM 1382 C C . VAL A 1 179 ? -1.250 -8.940 12.161 1.00 56.81 179 VAL A C 1
ATOM 1384 O O . VAL A 1 179 ? -0.699 -9.167 11.090 1.00 56.81 179 VAL A O 1
ATOM 1387 N N . GLU A 1 180 ? -1.374 -9.886 13.088 1.00 67.06 180 GLU A N 1
ATOM 1388 C CA . GLU A 1 180 ? -0.996 -11.287 12.851 1.00 67.06 180 GLU A CA 1
ATOM 1389 C C . GLU A 1 180 ? -2.075 -12.000 12.015 1.00 67.06 180 GLU A C 1
ATOM 1391 O O . GLU A 1 180 ? -2.857 -12.802 12.530 1.00 67.06 180 GLU A O 1
ATOM 1396 N N . LEU A 1 181 ? -2.216 -11.658 10.736 1.00 79.81 181 LEU A N 1
ATOM 1397 C CA . LEU A 1 181 ? -3.121 -12.387 9.843 1.00 79.81 181 LEU A CA 1
ATOM 1398 C C . LEU A 1 181 ? -2.431 -13.641 9.314 1.00 79.81 181 LEU A C 1
ATOM 1400 O O . LEU A 1 181 ? -1.269 -13.604 8.918 1.00 79.81 181 LEU A O 1
ATOM 1404 N N . SER A 1 182 ? -3.166 -14.753 9.267 1.00 85.81 182 SER A N 1
ATOM 1405 C CA . SER A 1 182 ? -2.685 -15.937 8.557 1.00 85.81 182 SER A CA 1
ATOM 1406 C C . SER A 1 182 ? -2.591 -15.641 7.055 1.00 85.81 182 SER A C 1
ATOM 1408 O O . SER A 1 182 ? -3.407 -14.883 6.521 1.00 85.81 182 SER A O 1
ATOM 1410 N N . ALA A 1 183 ? -1.647 -16.277 6.356 1.00 83.56 183 ALA A N 1
ATOM 1411 C CA . ALA A 1 183 ? -1.506 -16.128 4.906 1.00 83.56 183 ALA A CA 1
ATOM 1412 C C . ALA A 1 183 ? -2.813 -16.453 4.156 1.00 83.56 183 ALA A C 1
ATOM 1414 O O . ALA A 1 183 ? -3.166 -15.770 3.198 1.00 83.56 183 ALA A O 1
ATOM 1415 N N . LEU A 1 184 ? -3.578 -17.439 4.644 1.00 89.12 184 LEU A N 1
ATOM 1416 C CA . LEU A 1 184 ? -4.892 -17.787 4.102 1.00 89.12 184 LEU A CA 1
ATOM 1417 C C . LEU A 1 184 ? -5.887 -16.626 4.232 1.00 89.12 184 LEU A C 1
ATOM 1419 O O . LEU A 1 184 ? -6.578 -16.298 3.272 1.00 89.12 184 LEU A O 1
ATOM 1423 N N . THR A 1 185 ? -5.952 -15.987 5.403 1.00 90.00 185 THR A N 1
ATOM 1424 C CA . THR A 1 185 ? -6.847 -14.845 5.637 1.00 90.00 185 THR A CA 1
ATOM 1425 C C . THR A 1 185 ? -6.509 -13.683 4.711 1.00 90.00 185 THR A C 1
ATOM 1427 O O . THR A 1 185 ? -7.417 -13.079 4.147 1.00 90.00 185 THR A O 1
ATOM 1430 N N . VAL A 1 186 ? -5.217 -13.396 4.526 1.00 88.88 186 VAL A N 1
ATOM 1431 C CA . VAL A 1 186 ? -4.755 -12.347 3.608 1.00 88.88 186 VAL A CA 1
ATOM 1432 C C . VAL A 1 186 ? -5.161 -12.672 2.172 1.00 88.88 186 VAL A C 1
ATOM 1434 O O . VAL A 1 186 ? -5.785 -11.838 1.522 1.00 88.88 186 VAL A O 1
ATOM 1437 N N . LEU A 1 187 ? -4.887 -13.893 1.703 1.00 89.88 187 LEU A N 1
ATOM 1438 C CA . LEU A 1 187 ? -5.233 -14.326 0.349 1.00 89.88 187 LEU A CA 1
ATOM 1439 C C . LEU A 1 187 ? -6.741 -14.214 0.085 1.00 89.88 187 LEU A C 1
ATOM 1441 O O . LEU A 1 187 ? -7.149 -13.647 -0.929 1.00 89.88 187 LEU A O 1
ATOM 1445 N N . VAL A 1 188 ? -7.572 -14.722 0.999 1.00 93.62 188 VAL A N 1
ATOM 1446 C CA . VAL A 1 188 ? -9.037 -14.666 0.875 1.00 93.62 188 VAL A CA 1
ATOM 1447 C C . VAL A 1 188 ? -9.524 -13.221 0.878 1.00 93.62 188 VAL A C 1
ATOM 1449 O O . VAL A 1 188 ? -10.312 -12.844 0.013 1.00 93.62 188 VAL A O 1
ATOM 1452 N N . ALA A 1 189 ? -9.033 -12.395 1.803 1.00 93.12 189 ALA A N 1
ATOM 1453 C CA . ALA A 1 189 ? -9.427 -10.996 1.892 1.00 93.12 189 ALA A CA 1
ATOM 1454 C C . ALA A 1 189 ? -9.069 -10.226 0.618 1.00 93.12 189 ALA A C 1
ATOM 1456 O O . ALA A 1 189 ? -9.929 -9.546 0.064 1.00 93.12 189 ALA A O 1
ATOM 1457 N N . VAL A 1 190 ? -7.828 -10.352 0.132 1.00 91.25 190 VAL A N 1
ATOM 1458 C CA . VAL A 1 190 ? -7.366 -9.683 -1.096 1.00 91.25 190 VAL A CA 1
ATOM 1459 C C . VAL A 1 190 ? -8.179 -10.154 -2.293 1.00 91.25 190 VAL A C 1
ATOM 1461 O O . VAL A 1 190 ? -8.620 -9.326 -3.082 1.00 91.25 190 VAL A O 1
ATOM 1464 N N . THR A 1 191 ? -8.453 -11.455 -2.395 1.00 92.75 191 THR A N 1
ATOM 1465 C CA . THR A 1 191 ? -9.288 -12.010 -3.468 1.00 92.75 191 THR A CA 1
ATOM 1466 C C . THR A 1 191 ? -10.681 -11.383 -3.450 1.00 92.75 191 THR A C 1
ATOM 1468 O O . THR A 1 191 ? -11.114 -10.831 -4.457 1.00 92.75 191 THR A O 1
ATOM 1471 N N . ILE A 1 192 ? -11.365 -11.389 -2.300 1.00 94.94 192 ILE A N 1
ATOM 1472 C CA . ILE A 1 192 ? -12.693 -10.772 -2.151 1.00 94.94 192 ILE A CA 1
ATOM 1473 C C . ILE A 1 192 ? -12.635 -9.275 -2.477 1.00 94.94 192 ILE A C 1
ATOM 1475 O O . ILE A 1 192 ? -13.477 -8.776 -3.220 1.00 94.94 192 ILE A O 1
ATOM 1479 N N . GLY A 1 193 ? -11.631 -8.561 -1.965 1.00 93.12 193 GLY A N 1
ATOM 1480 C CA . GLY A 1 193 ? -11.443 -7.135 -2.218 1.00 93.12 193 GLY A CA 1
ATOM 1481 C C . GLY A 1 193 ? -11.280 -6.824 -3.704 1.00 93.12 193 GLY A C 1
ATOM 1482 O O . GLY A 1 193 ? -11.960 -5.937 -4.217 1.00 93.12 193 GLY A O 1
ATOM 1483 N N . LEU A 1 194 ? -10.444 -7.591 -4.407 1.00 91.44 194 LEU A N 1
ATOM 1484 C CA . LEU A 1 194 ? -10.248 -7.459 -5.850 1.00 91.44 194 LEU A CA 1
ATOM 1485 C C . LEU A 1 194 ? -11.540 -7.722 -6.635 1.00 91.44 194 LEU A C 1
ATOM 1487 O O . LEU A 1 194 ? -11.826 -6.991 -7.578 1.00 91.44 194 LEU A O 1
ATOM 1491 N N . TYR A 1 195 ? -12.351 -8.705 -6.234 1.00 94.00 195 TYR A N 1
ATOM 1492 C CA . TYR A 1 195 ? -13.641 -8.971 -6.886 1.00 94.00 195 TYR A CA 1
ATOM 1493 C C . TYR A 1 195 ? -14.690 -7.881 -6.628 1.00 94.00 195 TYR A C 1
ATOM 1495 O O . TYR A 1 195 ? -15.446 -7.543 -7.533 1.00 94.00 195 TYR A O 1
ATOM 1503 N N . VAL A 1 196 ? -14.757 -7.335 -5.410 1.00 94.75 196 VAL A N 1
ATOM 1504 C CA . VAL A 1 196 ? -15.795 -6.362 -5.018 1.00 94.75 196 VAL A CA 1
ATOM 1505 C C . VAL A 1 196 ? -15.472 -4.949 -5.500 1.00 94.75 196 VAL A C 1
ATOM 1507 O O . VAL A 1 196 ? -16.355 -4.239 -5.971 1.00 94.75 196 VAL A O 1
ATOM 1510 N N . GLY A 1 197 ? -14.219 -4.522 -5.347 1.00 89.25 197 GLY A N 1
ATOM 1511 C CA . GLY A 1 197 ? -13.801 -3.134 -5.561 1.00 89.25 197 GLY A CA 1
ATOM 1512 C C . GLY A 1 197 ? -12.620 -2.979 -6.513 1.00 89.25 197 GLY A C 1
ATOM 1513 O O . GLY A 1 197 ? -12.008 -1.909 -6.542 1.00 89.25 197 GLY A O 1
ATOM 1514 N N . GLY A 1 198 ? -12.248 -4.034 -7.244 1.00 89.50 198 GLY A N 1
ATOM 1515 C CA . GLY A 1 198 ? -11.066 -4.028 -8.100 1.00 89.50 198 GLY A CA 1
ATOM 1516 C C . GLY A 1 198 ? -9.797 -3.735 -7.305 1.00 89.50 198 GLY A C 1
ATOM 1517 O O . GLY A 1 198 ? -9.656 -4.110 -6.140 1.00 89.50 198 GLY A O 1
ATOM 1518 N N . LEU A 1 199 ? -8.887 -2.988 -7.928 1.00 84.25 199 LEU A N 1
ATOM 1519 C CA . LEU A 1 199 ? -7.631 -2.558 -7.320 1.00 84.25 199 LEU A CA 1
ATOM 1520 C C . LEU A 1 199 ? -7.836 -1.922 -5.935 1.00 84.25 199 LEU A C 1
ATOM 1522 O O . LEU A 1 199 ? -7.203 -2.336 -4.967 1.00 84.25 199 LEU A O 1
ATOM 1526 N N . LEU A 1 200 ? -8.766 -0.968 -5.826 1.00 86.69 200 LEU A N 1
ATOM 1527 C CA . LEU A 1 200 ? -9.033 -0.253 -4.575 1.00 86.69 200 LEU A CA 1
ATOM 1528 C C . LEU A 1 200 ? -9.553 -1.187 -3.477 1.00 86.69 200 LEU A C 1
ATOM 1530 O O . LEU A 1 200 ? -9.153 -1.058 -2.320 1.00 86.69 200 LEU A O 1
ATOM 1534 N N . GLY A 1 201 ? -10.395 -2.160 -3.832 1.00 89.88 201 GLY A N 1
ATOM 1535 C CA . GLY A 1 201 ? -10.866 -3.165 -2.882 1.00 89.88 201 GLY A CA 1
ATOM 1536 C C . GLY A 1 201 ? -9.740 -4.077 -2.387 1.00 89.88 201 GLY A C 1
ATOM 1537 O O . GLY A 1 201 ? -9.690 -4.386 -1.198 1.00 89.88 201 GLY A O 1
ATOM 1538 N N . GLY A 1 202 ? -8.787 -4.439 -3.253 1.00 89.44 202 GLY A N 1
ATOM 1539 C CA . GLY A 1 202 ? -7.580 -5.183 -2.870 1.00 89.44 202 GLY A CA 1
ATOM 1540 C C . GLY A 1 202 ? -6.677 -4.423 -1.889 1.00 89.44 202 GLY A C 1
ATOM 1541 O O . GLY A 1 202 ? -6.152 -5.024 -0.953 1.00 89.44 202 GLY A O 1
ATOM 1542 N N . LEU A 1 203 ? -6.549 -3.098 -2.041 1.00 86.38 203 LEU A N 1
ATOM 1543 C CA . LEU A 1 203 ? -5.768 -2.246 -1.127 1.00 86.38 203 LEU A CA 1
ATOM 1544 C C . LEU A 1 203 ? -6.349 -2.215 0.291 1.00 86.38 203 LEU A C 1
ATOM 1546 O O . LEU A 1 203 ? -5.616 -2.286 1.279 1.00 86.38 203 LEU A O 1
ATOM 1550 N N . VAL A 1 204 ? -7.675 -2.109 0.394 1.00 90.81 204 VAL A N 1
ATOM 1551 C CA . VAL A 1 204 ? -8.388 -1.993 1.678 1.00 90.81 204 VAL A CA 1
ATOM 1552 C C . VAL A 1 204 ? -8.659 -3.366 2.311 1.00 90.81 204 VAL A C 1
ATOM 1554 O O . VAL A 1 204 ? -8.981 -3.454 3.497 1.00 90.81 204 VAL A O 1
ATOM 1557 N N . ALA A 1 205 ? -8.467 -4.457 1.567 1.00 91.75 205 ALA A N 1
ATOM 1558 C CA . ALA A 1 205 ? -8.771 -5.814 2.009 1.00 91.75 205 ALA A CA 1
ATOM 1559 C C . ALA A 1 205 ? -8.039 -6.235 3.292 1.00 91.75 205 ALA A C 1
ATOM 1561 O O . ALA A 1 205 ? -8.666 -6.732 4.226 1.00 91.75 205 ALA A O 1
ATOM 1562 N N . ILE A 1 206 ? -6.721 -6.034 3.358 1.00 91.19 206 ILE A N 1
ATOM 1563 C CA . ILE A 1 206 ? -5.908 -6.433 4.517 1.00 91.19 206 ILE A CA 1
ATOM 1564 C C . ILE A 1 206 ? -6.277 -5.657 5.789 1.00 91.19 206 ILE A C 1
ATOM 1566 O O . ILE A 1 206 ? -6.535 -6.303 6.810 1.00 91.19 206 ILE A O 1
ATOM 1570 N N . PRO A 1 207 ? -6.354 -4.310 5.788 1.00 91.31 207 PRO A N 1
ATOM 1571 C CA . PRO A 1 207 ? -6.732 -3.583 6.993 1.00 91.31 207 PRO A CA 1
ATOM 1572 C C . PRO A 1 207 ? -8.173 -3.900 7.405 1.00 91.31 207 PRO A C 1
ATOM 1574 O O . PRO A 1 207 ? -8.433 -4.047 8.598 1.00 91.31 207 PRO A O 1
ATOM 1577 N N . ALA A 1 208 ? -9.090 -4.103 6.451 1.00 93.62 208 ALA A N 1
ATOM 1578 C CA . ALA A 1 208 ? -10.447 -4.557 6.752 1.00 93.62 208 ALA A CA 1
ATOM 1579 C C . ALA A 1 208 ? -10.455 -5.941 7.424 1.00 93.62 208 ALA A C 1
ATOM 1581 O O . ALA A 1 208 ? -11.093 -6.118 8.462 1.00 93.62 208 ALA A O 1
ATOM 1582 N N . ALA A 1 209 ? -9.692 -6.905 6.902 1.00 93.44 209 ALA A N 1
ATOM 1583 C CA . ALA A 1 209 ? -9.539 -8.222 7.519 1.00 93.44 209 ALA A CA 1
ATOM 1584 C C . ALA A 1 209 ? -8.928 -8.133 8.926 1.00 93.44 209 ALA A C 1
ATOM 1586 O O . ALA A 1 209 ? -9.359 -8.839 9.837 1.00 93.44 209 ALA A O 1
ATOM 1587 N N . GLY A 1 210 ? -7.975 -7.224 9.135 1.00 92.25 210 GLY A N 1
ATOM 1588 C CA . GLY A 1 210 ? -7.407 -6.942 10.450 1.00 92.25 210 GLY A CA 1
ATOM 1589 C C . GLY A 1 210 ? -8.426 -6.380 11.443 1.00 92.25 210 GLY A C 1
ATOM 1590 O O . GLY A 1 210 ? -8.466 -6.819 12.591 1.00 92.25 210 GLY A O 1
ATOM 1591 N N . VAL A 1 211 ? -9.301 -5.472 11.007 1.00 93.88 211 VAL A N 1
ATOM 1592 C CA . VAL A 1 211 ? -10.417 -4.960 11.825 1.00 93.88 211 VAL A CA 1
ATOM 1593 C C . VAL A 1 211 ? -11.385 -6.082 12.199 1.00 93.88 211 VAL A C 1
ATOM 1595 O O . VAL A 1 211 ? -11.774 -6.190 13.363 1.00 93.88 211 VAL A O 1
ATOM 1598 N N . VAL A 1 212 ? -11.732 -6.950 11.244 1.00 94.44 212 VAL A N 1
ATOM 1599 C CA . VAL A 1 212 ? -12.575 -8.128 11.499 1.00 94.44 212 VAL A CA 1
ATOM 1600 C C . VAL A 1 212 ? -11.909 -9.062 12.508 1.00 94.44 212 VAL A C 1
ATOM 1602 O O . VAL A 1 212 ? -12.568 -9.501 13.447 1.00 94.44 212 VAL A O 1
ATOM 1605 N N . LYS A 1 213 ? -10.601 -9.313 12.387 1.00 92.12 213 LYS A N 1
ATOM 1606 C CA . LYS A 1 213 ? -9.863 -10.114 13.371 1.00 92.12 213 LYS A CA 1
ATOM 1607 C C . LYS A 1 213 ? -9.942 -9.494 14.770 1.00 92.12 213 LYS A C 1
ATOM 1609 O O . LYS A 1 213 ? -10.293 -10.188 15.715 1.00 92.12 213 LYS A O 1
ATOM 1614 N N . VAL A 1 214 ? -9.707 -8.187 14.899 1.00 92.69 214 VAL A N 1
ATOM 1615 C CA . VAL A 1 214 ? -9.806 -7.478 16.189 1.00 92.69 214 VAL A CA 1
ATOM 1616 C C . VAL A 1 214 ? -11.207 -7.597 16.806 1.00 92.69 214 VAL A C 1
ATOM 1618 O O . VAL A 1 214 ? -11.331 -7.741 18.024 1.00 92.69 214 VAL A O 1
ATOM 1621 N N . LEU A 1 215 ? -12.267 -7.563 15.990 1.00 93.38 215 LEU A N 1
ATOM 1622 C CA . LEU A 1 215 ? -13.640 -7.806 16.450 1.00 93.38 215 LEU A CA 1
ATOM 1623 C C . LEU A 1 215 ? -13.829 -9.229 16.970 1.00 93.38 215 LEU A C 1
ATOM 1625 O O . LEU A 1 215 ? -14.384 -9.409 18.056 1.00 93.38 215 LEU A O 1
ATOM 1629 N N . LEU A 1 216 ? -13.374 -10.219 16.201 1.00 92.75 216 LEU A N 1
ATOM 1630 C CA . LEU A 1 216 ? -13.497 -11.634 16.544 1.00 92.75 216 LEU A CA 1
ATOM 1631 C C . LEU A 1 216 ? -12.736 -11.960 17.828 1.00 92.75 216 LEU A C 1
ATOM 1633 O O . LEU A 1 216 ? -13.315 -12.554 18.733 1.00 92.75 216 LEU A O 1
ATOM 1637 N N . ASP A 1 217 ? -11.492 -11.501 17.955 1.00 90.81 217 ASP A N 1
ATOM 1638 C CA . ASP A 1 217 ? -10.669 -11.721 19.147 1.00 90.81 217 ASP A CA 1
ATOM 1639 C C . ASP A 1 217 ? -11.345 -11.120 20.389 1.00 90.81 217 ASP A C 1
ATOM 1641 O O . ASP A 1 217 ? -11.512 -11.792 21.407 1.00 90.81 217 ASP A O 1
ATOM 1645 N N . ASN A 1 218 ? -11.858 -9.891 20.282 1.00 91.69 218 ASN A N 1
ATOM 1646 C CA . ASN A 1 218 ? -12.580 -9.234 21.372 1.00 91.69 218 ASN A CA 1
ATOM 1647 C C . ASN A 1 218 ? -13.904 -9.935 21.743 1.00 91.69 218 ASN A C 1
ATOM 1649 O O . ASN A 1 218 ? -14.327 -9.879 22.902 1.00 91.69 218 ASN A O 1
ATOM 1653 N N . TYR A 1 219 ? -14.580 -10.569 20.781 1.00 91.50 219 TYR A N 1
ATOM 1654 C CA . TYR A 1 219 ? -15.783 -11.368 21.032 1.00 91.50 219 TYR A CA 1
ATOM 1655 C C . TYR A 1 219 ? -15.448 -12.711 21.698 1.00 91.50 219 TYR A C 1
ATOM 1657 O O . TYR A 1 219 ? -16.119 -13.123 22.645 1.00 91.50 219 TYR A O 1
ATOM 1665 N N . LEU A 1 220 ? -14.381 -13.379 21.257 1.00 91.19 220 LEU A N 1
ATOM 1666 C CA . LEU A 1 220 ? -13.923 -14.640 21.840 1.00 91.19 220 LEU A CA 1
ATOM 1667 C C . LEU A 1 220 ? -13.410 -14.450 23.274 1.00 91.19 220 LEU A C 1
ATOM 1669 O O . LEU A 1 220 ? -13.745 -15.247 24.152 1.00 91.19 220 LEU A O 1
ATOM 1673 N N . GLU A 1 221 ? -12.669 -13.370 23.541 1.00 89.38 221 GLU A N 1
ATOM 1674 C CA . GLU A 1 221 ? -12.248 -12.976 24.893 1.00 89.38 221 GLU A CA 1
ATOM 1675 C C . GLU A 1 221 ? -13.457 -12.777 25.821 1.00 89.38 221 GLU A C 1
ATOM 1677 O O . GLU A 1 221 ? -13.463 -13.258 26.956 1.00 89.38 221 GLU A O 1
ATOM 1682 N N . GLN A 1 222 ? -14.518 -12.140 25.318 1.00 87.00 222 GLN A N 1
ATOM 1683 C CA . GLN A 1 222 ? -15.785 -11.968 26.036 1.00 87.00 222 GLN A CA 1
ATOM 1684 C C . GLN A 1 222 ? -16.482 -13.282 26.345 1.00 87.00 222 GLN A C 1
ATOM 1686 O O . GLN A 1 222 ? -16.844 -13.535 27.494 1.00 87.00 222 GLN A O 1
ATOM 1691 N N . ALA A 1 223 ? -16.653 -14.128 25.332 1.00 86.50 223 ALA A N 1
ATOM 1692 C CA . ALA A 1 223 ? -17.300 -15.421 25.492 1.00 86.50 223 ALA A CA 1
ATOM 1693 C C . ALA A 1 223 ? -16.545 -16.298 26.503 1.00 86.50 223 ALA A C 1
ATOM 1695 O O . ALA A 1 223 ? -17.165 -16.966 27.332 1.00 86.50 223 ALA A O 1
ATOM 1696 N N . LYS A 1 224 ? -15.206 -16.256 26.483 1.00 87.50 224 LYS A N 1
ATOM 1697 C CA . LYS A 1 224 ? -14.359 -16.978 27.437 1.00 87.50 224 LYS A CA 1
ATOM 1698 C C . LYS A 1 224 ? -14.487 -16.418 28.856 1.00 87.50 224 LYS A C 1
ATOM 1700 O O . LYS A 1 224 ? -14.652 -17.204 29.785 1.00 87.50 224 LYS A O 1
ATOM 1705 N N . SER A 1 225 ? -14.469 -15.094 29.025 1.00 85.44 225 SER A N 1
ATOM 1706 C CA . SER A 1 225 ? -14.661 -14.450 30.335 1.00 85.44 225 SER A CA 1
ATOM 1707 C C . SER A 1 225 ? -16.010 -14.819 30.955 1.00 85.44 225 SER A C 1
ATOM 1709 O O . SER A 1 225 ? -16.063 -15.238 32.111 1.00 85.44 225 SER A O 1
ATOM 1711 N N . ASN A 1 226 ? -17.086 -14.769 30.164 1.00 82.94 226 ASN A N 1
ATOM 1712 C CA . ASN A 1 226 ? -18.433 -15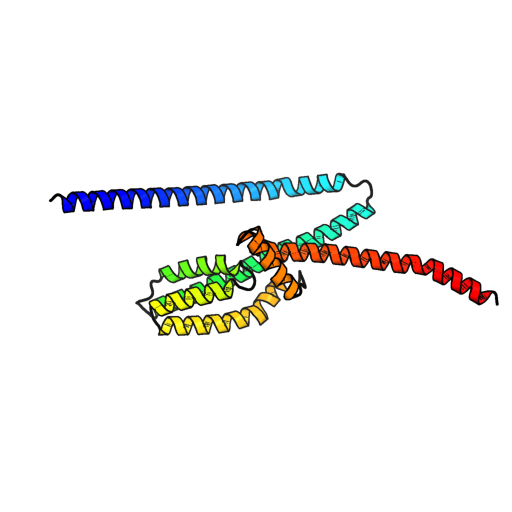.111 30.623 1.00 82.94 226 ASN A CA 1
ATOM 1713 C C . ASN A 1 226 ? -18.553 -16.592 31.024 1.00 82.94 226 ASN A C 1
ATOM 1715 O O . ASN A 1 226 ? -19.266 -16.919 31.968 1.00 82.94 226 ASN A O 1
ATOM 1719 N N . ARG A 1 227 ? -17.855 -17.511 30.339 1.00 77.25 227 ARG A N 1
ATOM 1720 C CA . ARG A 1 227 ? -17.822 -18.933 30.734 1.00 77.25 227 ARG A CA 1
ATOM 1721 C C . ARG A 1 227 ? -17.147 -19.132 32.092 1.00 77.25 227 ARG A C 1
ATOM 1723 O O . ARG A 1 227 ? -17.719 -19.786 32.956 1.00 77.25 227 ARG A O 1
ATOM 1730 N N . VAL A 1 228 ? -15.981 -18.518 32.304 1.00 77.25 228 VAL A N 1
ATOM 1731 C CA . VAL A 1 228 ? -15.236 -18.623 33.574 1.00 77.25 228 VAL A CA 1
ATOM 1732 C C . VAL A 1 228 ? -16.028 -18.031 34.743 1.00 77.25 228 VAL A C 1
ATOM 1734 O O . VAL A 1 228 ? -15.992 -18.562 35.852 1.00 77.25 228 VAL A O 1
ATOM 1737 N N . GLU A 1 229 ? -16.755 -16.937 34.521 1.00 76.62 229 GLU A N 1
ATOM 1738 C CA . GLU A 1 229 ? -17.605 -16.335 35.549 1.00 76.62 229 GLU A CA 1
ATOM 1739 C C . GLU A 1 229 ? -18.785 -17.237 35.938 1.00 76.62 229 GLU A C 1
ATOM 1741 O O . GLU A 1 229 ? -19.039 -17.418 37.129 1.00 76.62 229 GLU A O 1
ATOM 1746 N N . ASN A 1 230 ? -19.425 -17.886 34.961 1.00 73.06 230 ASN A N 1
ATOM 1747 C CA . ASN A 1 230 ? -20.531 -18.820 35.191 1.00 73.06 230 ASN A CA 1
ATOM 1748 C C . ASN A 1 230 ? -20.101 -20.139 35.870 1.00 73.06 230 ASN A C 1
ATOM 1750 O O . ASN A 1 230 ? -20.903 -20.749 36.575 1.00 73.06 230 ASN A O 1
ATOM 1754 N N . GLU A 1 231 ? -18.843 -20.572 35.739 1.00 72.25 231 GLU A N 1
ATOM 1755 C CA . GLU A 1 231 ? -18.326 -21.774 36.423 1.00 72.25 231 GLU A CA 1
ATOM 1756 C C . GLU A 1 231 ? -18.044 -21.558 37.924 1.00 72.25 231 GLU A C 1
ATOM 1758 O O . GLU A 1 231 ? -18.100 -22.502 38.717 1.00 72.25 231 GLU A O 1
ATOM 1763 N N . LYS A 1 232 ? -17.779 -20.319 38.364 1.00 72.62 232 LYS A N 1
ATOM 1764 C CA . LYS A 1 232 ? -17.518 -19.989 39.781 1.00 72.62 232 LYS A CA 1
ATOM 1765 C C . LYS A 1 232 ? -18.665 -20.359 40.740 1.00 72.62 232 LYS A C 1
ATOM 1767 O O . LYS A 1 232 ? -18.365 -20.937 41.790 1.00 72.62 232 LYS A O 1
ATOM 1772 N N . PRO A 1 233 ? -19.947 -20.039 40.464 1.00 73.25 233 PRO A N 1
ATOM 1773 C CA . PRO A 1 233 ? -21.052 -20.432 41.338 1.00 73.25 233 PRO A CA 1
ATOM 1774 C C . PRO A 1 233 ? -21.272 -21.951 41.355 1.00 73.25 233 PRO A C 1
ATOM 1776 O O . PRO A 1 233 ? -21.451 -22.509 42.435 1.00 73.25 233 PRO A O 1
ATOM 1779 N N . LEU A 1 234 ? -21.155 -22.632 40.210 1.00 73.00 234 LEU A N 1
ATOM 1780 C CA . LEU A 1 234 ? -21.226 -24.098 40.122 1.00 73.00 234 LEU A CA 1
ATOM 1781 C C . LEU A 1 234 ? -20.141 -24.770 40.975 1.00 73.00 234 LEU A C 1
ATOM 1783 O O . LEU A 1 234 ? -20.450 -25.621 41.806 1.00 73.00 234 LEU A O 1
ATOM 1787 N N . ASN A 1 235 ? -18.889 -24.318 40.873 1.00 73.19 235 ASN A N 1
ATOM 1788 C CA . ASN A 1 235 ? -17.794 -24.842 41.694 1.00 73.19 235 ASN A CA 1
ATOM 1789 C C . ASN A 1 235 ? -17.979 -24.576 43.195 1.00 73.19 235 ASN A C 1
ATOM 1791 O O . ASN A 1 235 ? -17.561 -25.391 44.020 1.00 73.19 235 ASN A O 1
ATOM 1795 N N . LYS A 1 236 ? -18.608 -23.456 43.576 1.00 74.25 236 LYS A N 1
ATOM 1796 C CA . LYS A 1 236 ? -18.960 -23.188 44.980 1.00 74.25 236 LYS A CA 1
ATOM 1797 C C . LYS A 1 236 ? -20.050 -24.130 45.491 1.00 74.25 236 LYS A C 1
ATOM 1799 O O . LYS A 1 236 ? -19.943 -24.590 46.624 1.00 74.25 236 LYS A O 1
ATOM 1804 N N . LEU A 1 237 ? -21.066 -24.422 44.679 1.00 80.38 237 LEU A N 1
ATOM 1805 C CA . LEU A 1 237 ? -22.145 -25.348 45.039 1.00 80.38 237 LEU A CA 1
ATOM 1806 C C . LEU A 1 237 ? -21.629 -26.787 45.161 1.00 80.38 237 LEU A C 1
ATOM 1808 O O . LEU A 1 237 ? -21.883 -27.437 46.169 1.00 80.38 237 LEU A O 1
ATOM 1812 N N . VAL A 1 238 ? -20.811 -27.245 44.209 1.00 80.00 238 VAL A N 1
ATOM 1813 C CA . VAL A 1 238 ? -20.183 -28.578 44.251 1.00 80.00 238 VAL A CA 1
ATOM 1814 C C . VAL A 1 238 ? -19.279 -28.739 45.479 1.00 80.00 238 VAL A C 1
ATOM 1816 O O . VAL A 1 238 ? -19.309 -29.779 46.131 1.00 80.00 238 VAL A O 1
ATOM 1819 N N . LYS A 1 239 ? -18.502 -27.709 45.847 1.00 79.38 239 LYS A N 1
ATOM 1820 C CA . LYS A 1 239 ? -17.686 -27.738 47.075 1.00 79.38 239 LYS A CA 1
ATOM 1821 C C . LYS A 1 239 ? -18.514 -27.769 48.358 1.00 79.38 239 LYS A C 1
ATOM 1823 O O . LYS A 1 239 ? -18.072 -28.397 49.309 1.00 79.38 239 LYS A O 1
ATOM 1828 N N . LYS A 1 240 ? -19.662 -27.085 48.409 1.00 80.56 240 LYS A N 1
ATOM 1829 C CA . LYS A 1 240 ? -20.553 -27.146 49.578 1.00 80.56 240 LYS A CA 1
ATOM 1830 C C . LYS A 1 240 ? -21.113 -28.552 49.771 1.00 80.56 240 LYS A C 1
ATOM 1832 O O . LYS A 1 240 ? -20.987 -29.079 50.863 1.00 80.56 240 LYS A O 1
ATOM 1837 N N . LEU A 1 241 ? -21.610 -29.170 48.700 1.00 81.44 241 LEU A N 1
ATOM 1838 C CA . LEU A 1 241 ? -22.159 -30.528 48.749 1.00 81.44 241 LEU A CA 1
ATOM 1839 C C . LEU A 1 241 ? -21.108 -31.568 49.161 1.00 81.44 241 LEU A C 1
ATOM 1841 O O . LEU A 1 241 ? -21.397 -32.456 49.943 1.00 81.44 241 LEU A O 1
ATOM 1845 N N . LYS A 1 242 ? -19.861 -31.428 48.694 1.00 81.50 242 LYS A N 1
ATOM 1846 C CA . LYS A 1 242 ? -18.770 -32.356 49.037 1.00 81.50 242 LYS A CA 1
ATOM 1847 C C . LYS A 1 242 ? -18.246 -32.217 50.478 1.00 81.50 242 LYS A C 1
ATOM 1849 O O . LYS A 1 242 ? -17.474 -33.059 50.913 1.00 81.50 242 LYS A O 1
ATOM 1854 N N . ASN A 1 243 ? -18.602 -31.141 51.178 1.00 76.69 243 ASN A N 1
ATOM 1855 C CA . ASN A 1 243 ? -18.178 -30.884 52.557 1.00 76.69 243 ASN A CA 1
ATOM 1856 C C . ASN A 1 243 ? -19.289 -31.182 53.585 1.00 76.69 243 ASN A C 1
ATOM 1858 O O . ASN A 1 243 ? -19.065 -30.960 54.773 1.00 76.69 243 ASN A O 1
ATOM 1862 N N . GLU A 1 244 ? -20.477 -31.600 53.135 1.00 69.81 244 GLU A N 1
ATOM 1863 C CA . GLU A 1 244 ? -21.623 -31.959 53.988 1.00 69.81 244 GLU A CA 1
ATOM 1864 C C . GLU A 1 244 ? -21.771 -33.484 54.200 1.00 69.81 244 GLU A C 1
ATOM 1866 O O . GLU A 1 244 ? -22.628 -33.886 54.984 1.00 69.81 244 GLU A O 1
ATOM 1871 N N . ASP A 1 245 ? -20.902 -34.297 53.581 1.00 54.88 245 ASP A N 1
ATOM 1872 C CA . ASP A 1 245 ? -20.718 -35.744 53.816 1.00 54.88 245 ASP A CA 1
ATOM 1873 C C . ASP A 1 245 ? -19.437 -36.015 54.631 1.00 54.88 245 ASP A C 1
ATOM 1875 O O . ASP A 1 245 ? -19.443 -36.945 55.473 1.00 54.88 245 ASP A O 1
#

Foldseek 3Di:
DVVVVVVVVVVVVVCVVVVVVVVVVVVVVVVVVVVVVVVVVCCVVCVVVVVVVVLVVDPDPVVSVVVVVLVVLLVLLQVLLVVLQLVLLQVLLQVLLVLLCVVCVVQVLRDNVVSVVLSVQSSLQSLQPPCSLVVSLVVSLVVVCVRPVVSSVVSNVVSVVVVVCCVPPSSCVRRVPRAPDDPVQLVVQLVVLCVPPNSVRSNCSRSVSRSVVSVVVVVVVVVVVVVVVVVVVVVVVVVVVVVVD

Secondary structure (DSSP, 8-state):
-HHHHHHHHHHHHHHHHHHHHHHHHHHHHHHHHHHHHHHHHHHHHHHHHHHHHHHTT-S-HHHHHHHHHHHHHHHHHHHHHHHHHHHHHHHHHHHHHHHHHHHHHH-TTS-THHHHHHHHHHHHHHTSTTTHHHHHHHHHHHHHHHH-HHHHHHHHHHHHHHHHHIIIIIHHHHHTTS----HHHHHHHHHHHHHHHHHHHHHHHHHHHHHHHHHHHHHHHHHHHHHHHHHHHHHHHHHHHTT--

Radius of gyration: 27.68 Å; chains: 1; bounding box: 51×55×108 Å

pLDDT: mean 87.64, std 9.29, range [51.62, 97.25]